Protein AF-A0A2R6JCX9-F1 (afdb_monomer_lite)

pLDDT: mean 93.44, std 6.75, range [65.69, 98.81]

Sequence (196 aa):
MTLRGPDGDPAAFGVEDRAAIEAWLTDFFGRPVELRRDETGGFPDDTLASGPTVIAAATLEAVADWFDGIDAAGMERRLRPNLVVSGVEPFWEDRLYADRETAVAFRVGDCEFLGSNPCRRCAVPTRNPETGEATPGFRERFVERRRETLPEWASEAWFDHHFRLMVNTFVPEETVGRQLRVGDDVAILGERPYPG

Structure (mmCIF, N/CA/C/O backbone):
data_AF-A0A2R6JCX9-F1
#
_entry.id   AF-A0A2R6JCX9-F1
#
loop_
_atom_site.group_PDB
_atom_site.id
_atom_site.type_symbol
_atom_site.label_atom_id
_atom_site.label_alt_id
_atom_site.label_comp_id
_atom_site.label_asym_id
_atom_site.label_entity_id
_atom_site.label_seq_id
_atom_site.pdbx_PDB_ins_code
_atom_site.Cartn_x
_atom_site.Cartn_y
_atom_site.Cartn_z
_atom_site.occupancy
_atom_site.B_iso_or_equiv
_atom_site.auth_seq_id
_atom_site.auth_comp_id
_atom_site.auth_asym_id
_atom_site.auth_atom_id
_atom_site.pdbx_PDB_model_num
ATOM 1 N N . MET A 1 1 ? -22.932 0.452 3.494 1.00 85.38 1 MET A N 1
ATOM 2 C CA . MET A 1 1 ? -21.778 0.442 4.418 1.00 85.38 1 MET A CA 1
ATOM 3 C C . MET A 1 1 ? -22.212 -0.166 5.739 1.00 85.38 1 MET A C 1
ATOM 5 O O . MET A 1 1 ? -23.326 0.106 6.163 1.00 85.38 1 MET A O 1
ATOM 9 N N . THR A 1 2 ? -21.357 -0.957 6.383 1.00 91.00 2 THR A N 1
ATOM 10 C CA . THR A 1 2 ? -21.649 -1.545 7.698 1.00 91.00 2 THR A CA 1
ATOM 11 C C . THR A 1 2 ? -20.635 -1.033 8.708 1.00 91.00 2 THR A C 1
ATOM 13 O O . THR A 1 2 ? -19.435 -1.102 8.448 1.00 91.00 2 THR A O 1
ATOM 16 N N . LEU A 1 3 ? -21.113 -0.516 9.837 1.00 91.06 3 LEU A N 1
ATOM 17 C CA . LEU A 1 3 ? -20.292 -0.047 10.951 1.00 91.06 3 LEU A CA 1
ATOM 18 C C . LEU A 1 3 ? -20.512 -0.955 12.157 1.00 91.06 3 LEU A C 1
ATOM 20 O O . LEU A 1 3 ? -21.628 -1.411 12.403 1.00 91.06 3 LEU A O 1
ATOM 24 N N . ARG A 1 4 ? -19.444 -1.234 12.901 1.00 88.25 4 ARG A N 1
ATOM 25 C CA . ARG A 1 4 ? -19.488 -2.083 14.090 1.00 88.25 4 ARG A CA 1
ATOM 26 C C . ARG A 1 4 ? -18.487 -1.568 15.118 1.00 88.25 4 ARG A C 1
ATOM 28 O O . ARG A 1 4 ? -17.316 -1.393 14.793 1.00 88.25 4 ARG A O 1
ATOM 35 N N . GLY A 1 5 ? -18.958 -1.319 16.337 1.00 84.50 5 GLY A N 1
ATOM 36 C CA . GLY A 1 5 ? -18.092 -1.048 17.486 1.00 84.50 5 GLY A CA 1
ATOM 37 C C . GLY A 1 5 ? -17.570 -2.348 18.120 1.00 84.50 5 GLY A C 1
ATOM 38 O O . GLY A 1 5 ? -18.124 -3.408 17.831 1.00 84.50 5 GLY A O 1
ATOM 39 N N . PRO A 1 6 ? -16.558 -2.291 19.006 1.00 79.69 6 PRO A N 1
ATOM 40 C CA . PRO A 1 6 ? -15.941 -3.473 19.622 1.00 79.69 6 PRO A CA 1
ATOM 41 C C . PRO A 1 6 ? -16.942 -4.461 20.243 1.00 79.69 6 PRO A C 1
ATOM 43 O O . PRO A 1 6 ? -16.837 -5.662 20.010 1.00 79.69 6 PRO A O 1
ATOM 46 N N . ASP A 1 7 ? -17.962 -3.940 20.932 1.00 79.38 7 ASP A N 1
ATOM 47 C CA . ASP A 1 7 ? -18.981 -4.729 21.642 1.00 79.38 7 ASP A CA 1
ATOM 48 C C . ASP A 1 7 ? -20.401 -4.536 21.073 1.00 79.38 7 ASP A C 1
ATOM 50 O O . ASP A 1 7 ? -21.391 -4.910 21.699 1.00 79.38 7 ASP A O 1
ATOM 54 N N . GLY A 1 8 ? -20.518 -3.906 19.899 1.00 78.81 8 GLY A N 1
ATOM 55 C CA . GLY A 1 8 ? -21.800 -3.527 19.304 1.00 78.81 8 GLY A CA 1
ATOM 56 C C . GLY A 1 8 ? -22.292 -4.492 18.228 1.00 78.81 8 GLY A C 1
ATOM 57 O O . GLY A 1 8 ? -21.500 -5.123 17.513 1.00 78.81 8 GLY A O 1
ATOM 58 N N . ASP A 1 9 ? -23.613 -4.537 18.062 1.00 86.94 9 ASP A N 1
ATOM 59 C CA . ASP A 1 9 ? -24.231 -5.125 16.878 1.00 86.94 9 ASP A CA 1
ATOM 60 C C . ASP A 1 9 ? -23.877 -4.301 15.627 1.00 86.94 9 ASP A C 1
ATOM 62 O O . ASP A 1 9 ? -23.760 -3.071 15.693 1.00 86.94 9 ASP A O 1
ATOM 66 N N . PRO A 1 10 ? -23.683 -4.954 14.468 1.00 90.88 10 PRO A N 1
ATOM 67 C CA . PRO A 1 10 ? -23.415 -4.252 13.224 1.00 90.88 10 PRO A CA 1
ATOM 68 C C . PRO A 1 10 ? -24.623 -3.403 12.805 1.00 90.88 10 PRO A C 1
ATOM 70 O O . PRO A 1 10 ? -25.745 -3.898 12.705 1.00 90.88 10 PRO A O 1
ATOM 73 N N . ALA A 1 11 ? -24.372 -2.137 12.483 1.00 92.62 11 ALA A N 1
ATOM 74 C CA . ALA A 1 11 ? -25.349 -1.221 11.913 1.00 92.62 11 ALA A CA 1
ATOM 75 C C . ALA A 1 11 ? -25.086 -1.050 10.410 1.00 92.62 11 ALA A C 1
ATOM 77 O O . ALA A 1 11 ? -23.966 -0.741 9.991 1.00 92.62 11 ALA A O 1
ATOM 78 N N . ALA A 1 12 ? -26.112 -1.274 9.589 1.00 95.25 12 ALA A N 1
ATOM 79 C CA . ALA A 1 12 ? -26.034 -1.147 8.138 1.00 95.25 12 ALA A CA 1
ATOM 80 C C . ALA A 1 12 ? -26.682 0.160 7.672 1.00 95.25 12 ALA A C 1
ATOM 82 O O . ALA A 1 12 ? -27.804 0.479 8.058 1.00 95.25 12 ALA A O 1
ATOM 83 N N . PHE A 1 13 ? -25.982 0.878 6.800 1.00 93.94 13 PHE A N 1
ATOM 84 C CA . PHE A 1 13 ? -26.395 2.166 6.249 1.00 93.94 13 PHE A CA 1
ATOM 85 C C . PHE A 1 13 ? -26.274 2.159 4.723 1.00 93.94 13 PHE A C 1
ATOM 87 O O . PHE A 1 13 ? -25.335 1.567 4.170 1.00 93.94 13 PHE A O 1
ATOM 94 N N . GLY A 1 14 ? -27.169 2.872 4.040 1.00 92.69 14 GLY A N 1
ATOM 95 C CA . GLY A 1 14 ? -26.886 3.370 2.693 1.00 92.69 14 GLY A CA 1
ATOM 96 C C . GLY A 1 14 ? -25.708 4.345 2.754 1.00 92.69 14 GLY A C 1
ATOM 97 O O . GLY A 1 14 ? -25.592 5.101 3.714 1.00 92.69 14 GLY A O 1
ATOM 98 N N . VAL A 1 15 ? -24.792 4.317 1.783 1.00 86.19 15 VAL A N 1
ATOM 99 C CA . VAL A 1 15 ? -23.621 5.231 1.787 1.00 86.19 15 VAL A CA 1
ATOM 100 C C . VAL A 1 15 ? -24.066 6.689 1.605 1.00 86.19 15 VAL A C 1
ATOM 102 O O . VAL A 1 15 ? -23.401 7.619 2.050 1.00 86.19 15 VAL A O 1
ATOM 105 N N . GLU A 1 16 ? -25.219 6.870 0.976 1.00 90.06 16 GLU A N 1
ATOM 106 C CA . GLU A 1 16 ? -25.944 8.116 0.800 1.00 90.06 16 GLU A CA 1
ATOM 107 C C . GLU A 1 16 ? -26.578 8.657 2.093 1.00 90.06 16 GLU A C 1
ATOM 109 O O . GLU A 1 16 ? -26.825 9.860 2.177 1.00 90.06 16 GLU A O 1
ATOM 114 N N . ASP A 1 17 ? -26.796 7.819 3.118 1.00 94.06 17 ASP A N 1
ATOM 115 C CA . ASP A 1 17 ? -27.385 8.230 4.401 1.00 94.06 17 ASP A CA 1
ATOM 116 C C . ASP A 1 17 ? -26.329 8.819 5.344 1.00 94.06 17 ASP A C 1
ATOM 118 O O . ASP A 1 17 ? -26.012 8.321 6.429 1.00 94.06 17 ASP A O 1
ATOM 122 N N . ARG A 1 18 ? -25.732 9.912 4.872 1.00 93.31 18 ARG A N 1
ATOM 123 C CA . ARG A 1 18 ? -24.623 10.592 5.531 1.00 93.31 18 ARG A CA 1
ATOM 124 C C . ARG A 1 18 ? -24.975 11.029 6.954 1.00 93.31 18 ARG A C 1
ATOM 126 O O . ARG A 1 18 ? -24.145 10.881 7.842 1.00 93.31 18 ARG A O 1
ATOM 133 N N . ALA A 1 19 ? -26.191 11.526 7.180 1.00 95.12 19 ALA A N 1
ATOM 134 C CA . ALA A 1 19 ? -26.613 12.013 8.491 1.00 95.12 19 ALA A CA 1
ATOM 135 C C . ALA A 1 19 ? -26.680 10.881 9.530 1.00 95.12 19 ALA A C 1
ATOM 137 O O . ALA A 1 19 ? -26.199 11.054 10.650 1.00 95.12 19 ALA A O 1
ATOM 138 N N . ALA A 1 20 ? -27.222 9.712 9.166 1.00 95.06 20 ALA A N 1
ATOM 139 C CA . ALA A 1 20 ? -27.257 8.564 10.069 1.00 95.06 20 ALA A CA 1
ATOM 140 C C . ALA A 1 20 ? -25.848 8.029 10.368 1.00 95.06 20 ALA A C 1
ATOM 142 O O . ALA A 1 20 ? -25.537 7.699 11.514 1.00 95.06 20 ALA A O 1
ATOM 143 N N . ILE A 1 21 ? -24.977 8.004 9.356 1.00 95.69 21 ILE A N 1
ATOM 144 C CA . ILE A 1 21 ? -23.573 7.613 9.510 1.00 95.69 21 ILE A CA 1
ATOM 145 C C . ILE A 1 21 ? -22.832 8.573 10.451 1.00 95.69 21 ILE A C 1
ATOM 147 O O . ILE A 1 21 ? -22.154 8.131 11.376 1.00 95.69 21 ILE A O 1
ATOM 151 N N . GLU A 1 22 ? -22.951 9.882 10.228 1.00 96.62 22 GLU A N 1
ATOM 152 C CA . GLU A 1 22 ? -22.315 10.915 11.053 1.00 96.62 22 GLU A CA 1
ATOM 153 C C . GLU A 1 22 ? -22.802 10.865 12.499 1.00 96.62 22 GLU A C 1
ATOM 155 O O . GLU A 1 22 ? -21.987 10.976 13.415 1.00 96.62 22 GLU A O 1
ATOM 160 N N . ALA A 1 23 ? -24.104 10.650 12.714 1.00 96.00 23 ALA A N 1
ATOM 161 C CA . ALA A 1 23 ? -24.674 10.487 14.045 1.00 96.00 23 ALA A CA 1
ATOM 162 C C . ALA A 1 23 ? -24.098 9.253 14.752 1.00 96.00 23 ALA A C 1
ATOM 164 O O . ALA A 1 23 ? -23.643 9.362 15.890 1.00 96.00 23 ALA A O 1
ATOM 165 N N . TRP A 1 24 ? -24.043 8.108 14.062 1.00 95.88 24 TRP A N 1
ATOM 166 C CA . TRP A 1 24 ? -23.462 6.881 14.609 1.00 95.88 24 TRP A CA 1
ATOM 167 C C . TRP A 1 24 ? -21.980 7.058 14.956 1.00 95.88 24 TRP A C 1
ATOM 169 O O . TRP A 1 24 ? -21.549 6.697 16.047 1.00 95.88 24 TRP A O 1
ATOM 179 N N . LEU A 1 25 ? -21.189 7.653 14.056 1.00 95.56 25 LEU A N 1
ATOM 180 C CA . LEU A 1 25 ? -19.762 7.893 14.293 1.00 95.56 25 LEU A CA 1
ATOM 181 C C . LEU A 1 25 ? -19.541 8.919 15.410 1.00 95.56 25 LEU A C 1
ATOM 183 O O . LEU A 1 25 ? -18.608 8.771 16.196 1.00 95.56 25 LEU A O 1
ATOM 187 N N . THR A 1 26 ? -20.389 9.944 15.496 1.00 96.19 26 THR A N 1
ATOM 188 C CA . THR A 1 26 ? -20.329 10.954 16.559 1.00 96.19 26 THR A CA 1
ATOM 189 C C . THR A 1 26 ? -20.567 10.330 17.929 1.00 96.19 26 THR A C 1
ATOM 191 O O . THR A 1 26 ? -19.817 10.618 18.862 1.00 96.19 26 THR A O 1
ATOM 194 N N . ASP A 1 27 ? -21.572 9.456 18.034 1.00 94.38 27 ASP A N 1
ATOM 195 C CA . ASP A 1 27 ? -21.856 8.689 19.248 1.00 94.38 27 ASP A CA 1
ATOM 196 C C . ASP A 1 27 ? -20.685 7.759 19.594 1.00 94.38 27 ASP A C 1
ATOM 198 O O . ASP A 1 27 ? -20.126 7.837 20.687 1.00 94.38 27 ASP A O 1
ATOM 202 N N . PHE A 1 28 ? -20.216 6.976 18.617 1.00 93.00 28 PHE A N 1
ATOM 203 C CA . PHE A 1 28 ? -19.118 6.028 18.798 1.00 93.00 28 PHE A CA 1
ATOM 204 C C . PHE A 1 28 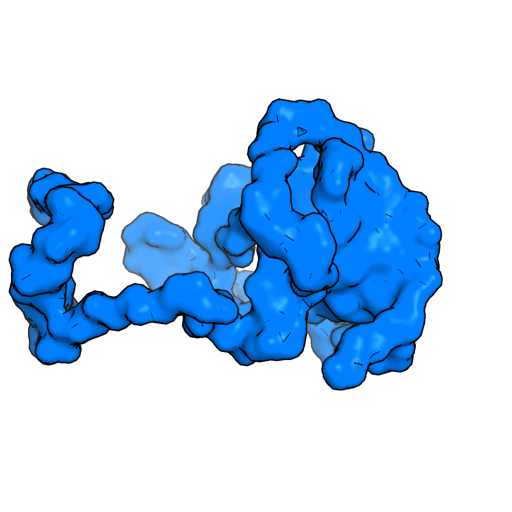? -17.809 6.688 19.262 1.00 93.00 28 PHE A C 1
ATOM 206 O O . PHE A 1 28 ? -17.155 6.206 20.186 1.00 93.00 28 PHE A O 1
ATOM 213 N N . PHE A 1 29 ? -17.402 7.789 18.625 1.00 93.31 29 PHE A N 1
ATOM 214 C CA . PHE A 1 29 ? -16.153 8.479 18.957 1.00 93.31 29 PHE A CA 1
ATOM 215 C C . PHE A 1 29 ? -16.296 9.487 20.107 1.00 93.31 29 PHE A C 1
ATOM 217 O O . PHE A 1 29 ? -15.286 10.050 20.539 1.00 93.31 29 PHE A O 1
ATOM 224 N N . GLY A 1 30 ? -17.517 9.758 20.581 1.00 95.44 30 GLY A N 1
ATOM 225 C CA . GLY A 1 30 ? -17.791 10.740 21.634 1.00 95.44 30 GLY A CA 1
ATOM 226 C C . GLY A 1 30 ? -17.416 12.180 21.258 1.00 95.44 30 GLY A C 1
ATOM 227 O O . GLY A 1 30 ? -17.111 12.997 22.129 1.00 95.44 30 GLY A O 1
ATOM 228 N N . ARG A 1 31 ? -17.377 12.500 19.961 1.00 97.38 31 ARG A N 1
ATOM 229 C CA . ARG A 1 31 ? -17.004 13.820 19.420 1.00 97.38 31 ARG A CA 1
ATOM 230 C C . ARG A 1 31 ? -17.732 14.071 18.104 1.00 97.38 31 ARG A C 1
ATOM 232 O O . ARG A 1 31 ? -17.977 13.103 17.396 1.00 97.38 31 ARG A O 1
ATOM 239 N N . PRO A 1 32 ? -18.012 15.330 17.722 1.00 97.06 32 PRO A N 1
ATOM 240 C CA . PRO A 1 32 ? -18.622 15.621 16.427 1.00 97.06 32 PRO A CA 1
ATOM 241 C C . PRO A 1 32 ? -17.802 15.033 15.270 1.00 97.06 32 PRO A C 1
ATOM 243 O O . PRO A 1 32 ? -16.592 15.276 15.177 1.00 97.06 32 PRO A O 1
ATOM 246 N N . VAL A 1 33 ? -18.462 14.265 14.401 1.00 96.81 33 VAL A N 1
ATOM 247 C CA . VAL A 1 33 ? -17.883 13.667 13.192 1.00 96.81 33 VAL A CA 1
ATOM 248 C C . VAL A 1 33 ? -18.679 14.093 11.967 1.00 96.81 33 VAL A C 1
ATOM 250 O O . VAL A 1 33 ? -19.905 14.084 11.975 1.00 96.81 33 VAL A O 1
ATOM 253 N N . GLU A 1 34 ? -17.954 14.429 10.903 1.00 94.69 34 GLU A N 1
ATOM 254 C CA . GLU A 1 34 ? -18.504 14.756 9.593 1.00 94.69 34 GLU A CA 1
ATOM 255 C C . GLU A 1 34 ? -17.927 13.794 8.540 1.00 94.69 34 GLU A C 1
ATOM 257 O O . GLU A 1 34 ? -16.714 13.579 8.493 1.00 94.69 34 GLU A O 1
ATOM 262 N N . LEU A 1 35 ? -18.777 13.235 7.677 1.00 91.38 35 LEU A N 1
ATOM 263 C CA . LEU A 1 35 ? -18.384 12.382 6.560 1.00 91.38 35 LEU A CA 1
ATOM 264 C C . LEU A 1 35 ? -18.360 13.203 5.269 1.00 91.38 35 LEU A C 1
ATOM 266 O O . LEU A 1 35 ? -19.398 13.526 4.701 1.00 91.38 35 LEU A O 1
ATOM 270 N N . ARG A 1 36 ? -17.171 13.503 4.752 1.00 89.38 36 ARG A N 1
ATOM 271 C CA . ARG A 1 36 ? -17.011 14.233 3.486 1.00 89.38 36 ARG A CA 1
ATOM 272 C C . ARG A 1 36 ? -16.635 13.295 2.348 1.00 89.38 36 ARG A C 1
ATOM 274 O O . ARG A 1 36 ? -15.851 12.369 2.535 1.00 89.38 36 ARG A O 1
ATOM 281 N N . ARG A 1 37 ? -17.170 13.573 1.159 1.00 85.62 37 ARG A N 1
ATOM 282 C CA . ARG A 1 37 ? -16.824 12.890 -0.089 1.00 85.62 37 ARG A CA 1
ATOM 283 C C . ARG A 1 37 ? -16.175 13.890 -1.033 1.00 85.62 37 ARG A C 1
ATOM 285 O O . ARG A 1 37 ? -16.712 14.976 -1.224 1.00 85.62 37 ARG A O 1
ATOM 292 N N . ASP A 1 38 ? -15.062 13.482 -1.624 1.00 83.06 38 ASP A N 1
ATOM 293 C CA . ASP A 1 38 ? -14.423 14.176 -2.733 1.00 83.06 38 ASP A CA 1
ATOM 294 C C . ASP A 1 38 ? -14.405 13.233 -3.940 1.00 83.06 38 ASP A C 1
ATOM 296 O O . ASP A 1 38 ? -13.904 12.112 -3.858 1.00 83.06 38 ASP A O 1
ATOM 300 N N . GLU A 1 39 ? -15.019 13.667 -5.035 1.00 77.88 39 GLU A N 1
ATOM 301 C CA . GLU A 1 39 ? -15.121 12.902 -6.281 1.00 77.88 39 GLU A CA 1
ATOM 302 C C . GLU A 1 39 ? -13.960 13.186 -7.243 1.00 77.88 39 GLU A C 1
ATOM 304 O O . GLU A 1 39 ? -13.863 12.541 -8.283 1.00 77.88 39 GLU A O 1
ATOM 309 N N . THR A 1 40 ? -13.072 14.125 -6.901 1.00 72.56 40 THR A N 1
ATOM 310 C CA . THR A 1 40 ? -11.999 14.618 -7.778 1.00 72.56 40 THR A CA 1
ATOM 311 C C . THR A 1 40 ? -10.636 13.971 -7.536 1.00 72.56 40 THR A C 1
ATOM 313 O O . THR A 1 40 ? -9.701 14.231 -8.284 1.00 72.56 40 THR A O 1
ATOM 316 N N . GLY A 1 41 ? -10.507 13.110 -6.525 1.00 66.50 41 GLY A N 1
ATOM 317 C CA . GLY A 1 41 ? -9.212 12.510 -6.174 1.00 66.50 41 GLY A CA 1
ATOM 318 C C . GLY A 1 41 ? -9.093 12.020 -4.733 1.00 66.50 41 GLY A C 1
ATOM 319 O O . GLY A 1 41 ? -8.109 11.374 -4.381 1.00 66.50 41 GLY A O 1
ATOM 320 N N . GLY A 1 42 ? -10.108 12.269 -3.901 1.00 73.12 42 GLY A N 1
ATOM 321 C CA . GLY A 1 42 ? -10.142 11.805 -2.518 1.00 73.12 42 GLY A CA 1
ATOM 322 C C . GLY A 1 42 ? -9.185 12.575 -1.604 1.00 73.12 42 GLY A C 1
ATOM 323 O O . GLY A 1 42 ? -8.800 13.704 -1.881 1.00 73.12 42 GLY A O 1
ATOM 324 N N . PHE A 1 43 ? -8.805 1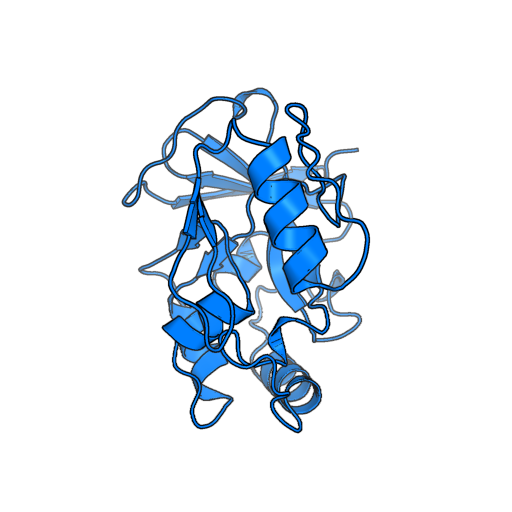1.953 -0.487 1.00 75.06 43 PHE A N 1
ATOM 325 C CA . PHE A 1 43 ? -7.932 12.556 0.528 1.00 75.06 43 PHE A CA 1
ATOM 326 C C . PHE A 1 43 ? -6.641 11.735 0.715 1.00 75.06 43 PHE A C 1
ATOM 328 O O . PHE A 1 43 ? -6.468 11.130 1.777 1.00 75.06 43 PHE A O 1
ATOM 335 N N . PRO A 1 44 ? -5.765 11.622 -0.304 1.00 75.19 44 PRO A N 1
ATOM 336 C CA . PRO A 1 44 ? -4.506 10.898 -0.166 1.00 75.19 44 PRO A CA 1
ATOM 337 C C . PRO A 1 44 ? -3.502 11.692 0.682 1.00 75.19 44 PRO A C 1
ATOM 339 O O . PRO A 1 44 ? -3.466 12.921 0.637 1.00 75.19 44 PRO A O 1
ATOM 342 N N . ASP A 1 45 ? -2.643 10.981 1.416 1.00 70.81 45 ASP A N 1
ATOM 343 C CA . ASP A 1 45 ? -1.520 11.603 2.138 1.00 70.81 45 ASP A CA 1
ATOM 344 C C . ASP A 1 45 ? -0.481 12.201 1.165 1.00 70.81 45 ASP A C 1
ATOM 346 O O . ASP A 1 45 ? 0.208 13.164 1.501 1.00 70.81 45 ASP A O 1
ATOM 350 N N . ASP A 1 46 ? -0.377 11.632 -0.042 1.00 74.00 46 ASP A N 1
ATOM 351 C CA . ASP A 1 46 ? 0.455 12.107 -1.149 1.00 74.00 46 ASP A CA 1
ATOM 352 C C . ASP A 1 46 ? -0.453 12.542 -2.305 1.00 74.00 46 ASP A C 1
ATOM 354 O O . ASP A 1 46 ? -1.027 11.719 -3.019 1.00 74.00 46 ASP A O 1
ATOM 358 N N . THR A 1 47 ? -0.630 13.853 -2.464 1.00 70.06 47 THR A N 1
ATOM 359 C CA . THR A 1 47 ? -1.508 14.413 -3.499 1.00 70.06 47 THR A CA 1
ATOM 360 C C . THR A 1 47 ? -0.913 14.318 -4.899 1.00 70.06 47 THR A C 1
ATOM 362 O O . THR A 1 47 ? -1.645 14.502 -5.867 1.00 70.06 47 THR A O 1
ATOM 365 N N . LEU A 1 48 ? 0.396 14.068 -5.013 1.00 70.94 48 LEU A N 1
ATOM 366 C CA . LEU A 1 48 ? 1.063 13.887 -6.298 1.00 70.94 48 LEU A CA 1
ATOM 367 C C . LEU A 1 48 ? 0.920 12.425 -6.730 1.00 70.94 48 LEU A C 1
ATOM 369 O O . LEU A 1 48 ? 0.348 12.154 -7.781 1.00 70.94 48 LEU A O 1
ATOM 373 N N . ALA A 1 49 ? 1.344 11.477 -5.892 1.00 75.75 49 ALA A N 1
ATOM 374 C CA . ALA A 1 49 ? 1.221 10.044 -6.161 1.00 75.75 49 ALA A CA 1
ATOM 375 C C . ALA A 1 49 ? -0.077 9.460 -5.566 1.00 75.75 49 ALA A C 1
ATOM 377 O O . ALA A 1 49 ? -0.054 8.588 -4.694 1.00 75.75 49 ALA A O 1
ATOM 378 N N . SER A 1 50 ? -1.216 9.970 -6.039 1.00 82.19 50 SER A N 1
ATOM 379 C CA . SER A 1 50 ? -2.566 9.670 -5.530 1.00 82.19 50 SER A CA 1
ATOM 380 C C . SER A 1 50 ? -3.174 8.354 -6.038 1.00 82.19 50 SER A C 1
ATOM 382 O O . SER A 1 50 ? -4.317 8.023 -5.713 1.00 82.19 50 SER A O 1
ATOM 384 N N . GLY A 1 51 ? -2.434 7.600 -6.850 1.00 89.81 51 GLY A N 1
ATOM 385 C CA . GLY A 1 51 ? -2.874 6.336 -7.423 1.00 89.81 51 GLY A CA 1
ATOM 386 C C . GLY A 1 51 ? -2.884 5.162 -6.442 1.00 89.81 51 GLY A C 1
ATOM 387 O O . GLY A 1 51 ? -2.489 5.285 -5.279 1.00 89.81 51 GLY A O 1
ATOM 388 N N . PRO A 1 52 ? -3.340 3.982 -6.901 1.00 93.00 52 PRO A N 1
ATOM 389 C CA . PRO A 1 52 ? -3.367 2.787 -6.073 1.00 93.00 52 PRO A CA 1
ATOM 390 C C . PRO A 1 52 ? -1.956 2.376 -5.641 1.00 93.00 52 PRO A C 1
ATOM 392 O O . PRO A 1 52 ? -1.016 2.368 -6.436 1.00 93.00 52 PRO A O 1
ATOM 395 N N . THR A 1 53 ? -1.818 1.956 -4.388 1.00 95.81 53 THR A N 1
ATOM 396 C CA . THR A 1 53 ? -0.584 1.322 -3.920 1.00 95.81 53 THR A CA 1
ATOM 397 C C . THR A 1 53 ? -0.466 -0.113 -4.431 1.00 95.81 53 THR A C 1
ATOM 399 O O . THR A 1 53 ? -1.461 -0.843 -4.474 1.00 95.81 53 THR A O 1
ATOM 402 N N . VAL A 1 54 ? 0.755 -0.518 -4.790 1.00 98.31 54 VAL A N 1
ATOM 403 C CA . VAL A 1 54 ? 1.060 -1.849 -5.348 1.00 98.31 54 VAL A CA 1
ATOM 404 C C . VAL A 1 54 ? 2.023 -2.610 -4.442 1.00 98.31 54 VAL A C 1
ATOM 406 O O . VAL A 1 54 ? 3.024 -2.048 -3.991 1.00 98.31 54 VAL A O 1
ATOM 409 N N . ILE A 1 55 ? 1.739 -3.889 -4.196 1.00 98.69 55 ILE A N 1
ATOM 410 C CA . ILE A 1 55 ? 2.603 -4.824 -3.460 1.00 98.69 55 ILE A CA 1
ATOM 411 C C . ILE A 1 55 ? 2.514 -6.225 -4.076 1.00 98.69 55 ILE A C 1
ATOM 413 O O . ILE A 1 55 ? 1.460 -6.608 -4.584 1.00 98.69 55 ILE A O 1
ATOM 417 N N . ALA A 1 56 ? 3.581 -7.021 -4.017 1.00 98.75 56 ALA A N 1
ATOM 418 C CA . ALA A 1 56 ? 3.482 -8.440 -4.338 1.00 98.75 56 ALA A CA 1
ATOM 419 C C . ALA A 1 56 ? 2.882 -9.260 -3.180 1.00 98.75 56 ALA A C 1
ATOM 421 O O . ALA A 1 56 ? 3.189 -9.034 -2.009 1.00 98.75 56 ALA A O 1
ATOM 422 N N . ALA A 1 57 ? 2.089 -10.284 -3.502 1.00 98.69 57 ALA A N 1
ATOM 423 C CA . ALA A 1 57 ? 1.586 -11.248 -2.520 1.00 98.69 57 ALA A CA 1
ATOM 424 C C . ALA A 1 57 ? 2.739 -11.933 -1.761 1.00 98.69 57 ALA A C 1
ATOM 426 O O . ALA A 1 57 ? 2.713 -12.027 -0.538 1.00 98.69 57 ALA A O 1
ATOM 427 N N . ALA A 1 58 ? 3.808 -12.299 -2.476 1.00 98.69 58 ALA A N 1
ATOM 428 C CA . ALA A 1 58 ? 5.008 -12.881 -1.880 1.00 98.69 58 ALA A CA 1
ATOM 429 C C . ALA A 1 58 ? 5.731 -11.911 -0.923 1.00 98.69 58 ALA A C 1
ATOM 431 O O . ALA A 1 58 ? 6.384 -12.345 0.024 1.00 98.69 58 ALA A O 1
ATOM 432 N N . THR A 1 59 ? 5.592 -10.592 -1.117 1.00 98.81 59 THR A N 1
ATOM 433 C CA . THR A 1 59 ? 6.096 -9.597 -0.159 1.00 98.81 59 THR A CA 1
ATOM 434 C C . THR A 1 59 ? 5.269 -9.581 1.122 1.00 98.81 59 THR A C 1
ATOM 436 O O . THR A 1 59 ? 5.835 -9.467 2.206 1.00 98.81 59 THR A O 1
ATOM 439 N N . LEU A 1 60 ? 3.941 -9.711 1.026 1.00 98.75 60 LEU A N 1
ATOM 440 C CA . LEU A 1 60 ? 3.072 -9.799 2.205 1.00 98.75 60 LEU A CA 1
ATOM 441 C C . LEU A 1 60 ? 3.433 -11.007 3.071 1.00 98.75 60 LEU A C 1
ATOM 443 O O . LEU A 1 60 ? 3.541 -10.860 4.286 1.00 98.75 60 LEU A O 1
ATOM 447 N N . GLU A 1 61 ? 3.671 -12.160 2.447 1.00 98.62 61 GLU A N 1
ATOM 448 C CA . GLU A 1 61 ? 4.139 -13.379 3.117 1.00 98.62 61 GLU A CA 1
ATOM 449 C C . GLU A 1 61 ? 5.510 -13.163 3.773 1.00 98.62 61 GLU A C 1
ATOM 451 O O . GLU A 1 61 ? 5.644 -13.307 4.987 1.00 98.62 61 GLU A O 1
ATOM 456 N N . ALA A 1 62 ? 6.505 -12.704 3.006 1.00 98.69 62 ALA A N 1
ATOM 457 C CA . ALA A 1 62 ? 7.861 -12.505 3.515 1.00 98.69 62 ALA A CA 1
ATOM 458 C C . ALA A 1 62 ? 7.928 -11.507 4.683 1.00 98.69 62 ALA A C 1
ATOM 460 O O . ALA A 1 62 ? 8.709 -11.692 5.613 1.00 98.69 62 ALA A O 1
ATOM 461 N N . VAL A 1 63 ? 7.124 -10.440 4.641 1.00 98.56 63 VAL A N 1
ATOM 462 C CA . VAL A 1 63 ? 7.075 -9.419 5.696 1.00 98.56 63 VAL A CA 1
ATOM 463 C C . VAL A 1 63 ? 6.277 -9.907 6.906 1.00 98.56 63 VAL A C 1
ATOM 465 O O . VAL A 1 63 ? 6.615 -9.546 8.033 1.00 98.56 63 VAL A O 1
ATOM 468 N N . ALA A 1 64 ? 5.237 -10.723 6.707 1.00 98.44 64 ALA A N 1
ATOM 469 C CA . ALA A 1 64 ? 4.505 -11.365 7.796 1.00 98.44 64 ALA A CA 1
ATOM 470 C C . ALA A 1 64 ? 5.421 -12.288 8.616 1.00 98.44 64 ALA A C 1
ATOM 472 O O . ALA A 1 64 ? 5.457 -12.165 9.839 1.00 98.44 64 ALA A O 1
ATOM 473 N N . ASP A 1 65 ? 6.267 -13.078 7.948 1.00 98.25 65 ASP A N 1
ATOM 474 C CA . ASP A 1 65 ? 7.234 -14.000 8.571 1.00 98.25 65 ASP A CA 1
ATOM 475 C C . ASP A 1 65 ? 8.271 -13.313 9.484 1.00 98.25 65 ASP A C 1
ATOM 477 O O . ASP A 1 65 ? 9.017 -13.966 10.219 1.00 98.25 65 ASP A O 1
ATOM 481 N N . TRP A 1 66 ? 8.350 -11.980 9.476 1.00 98.31 66 TRP A N 1
ATOM 482 C CA . TRP A 1 66 ? 9.195 -11.232 10.408 1.00 98.31 66 TRP A CA 1
ATOM 483 C C . TRP A 1 66 ? 8.611 -11.131 11.819 1.00 98.31 66 TRP A C 1
ATOM 485 O O . TRP A 1 66 ? 9.346 -10.747 12.742 1.00 98.31 66 TRP A O 1
ATOM 495 N N . PHE A 1 67 ? 7.322 -11.438 11.983 1.00 97.81 67 PHE A N 1
ATOM 496 C CA . PHE A 1 67 ? 6.554 -11.198 13.197 1.00 97.81 67 PHE A CA 1
ATOM 497 C C . PHE A 1 67 ? 5.757 -12.432 13.619 1.00 97.81 67 PHE A C 1
ATOM 499 O O . PHE A 1 67 ? 4.912 -12.938 12.885 1.00 97.81 67 PHE A O 1
ATOM 506 N N . ASP A 1 68 ? 5.946 -12.857 14.866 1.00 94.62 68 ASP A N 1
ATOM 507 C CA . ASP A 1 68 ? 5.142 -13.931 15.440 1.00 94.62 68 ASP A CA 1
ATOM 508 C C . ASP A 1 68 ? 3.664 -13.514 15.534 1.00 94.62 68 ASP A C 1
ATOM 510 O O . ASP A 1 68 ? 3.327 -12.442 16.043 1.00 94.62 68 ASP A O 1
ATOM 514 N N . GLY A 1 69 ? 2.767 -14.385 15.066 1.00 93.56 69 GLY A N 1
ATOM 515 C CA . GLY A 1 69 ? 1.319 -14.175 15.161 1.00 93.56 69 GLY A CA 1
ATOM 516 C C . GLY A 1 69 ? 0.732 -13.189 14.145 1.00 93.56 69 GLY A C 1
ATOM 517 O O . GLY A 1 69 ? -0.426 -12.795 14.295 1.00 93.56 69 GLY A O 1
ATOM 518 N N . ILE A 1 70 ? 1.491 -12.793 13.118 1.00 97.50 70 ILE A N 1
ATOM 519 C CA . ILE A 1 70 ? 0.967 -12.053 11.967 1.00 97.50 70 ILE A CA 1
ATOM 520 C C . ILE A 1 70 ? 1.150 -12.920 10.723 1.00 97.50 70 ILE A C 1
ATOM 522 O O . ILE A 1 70 ? 2.270 -13.232 10.350 1.00 97.50 70 ILE A O 1
ATOM 526 N N . ASP A 1 71 ? 0.048 -13.306 10.085 1.00 97.62 71 ASP A N 1
ATOM 527 C CA . ASP A 1 71 ? 0.054 -13.989 8.791 1.00 97.62 71 ASP A CA 1
ATOM 528 C C . ASP A 1 71 ? -0.035 -12.984 7.628 1.00 97.62 71 ASP A C 1
ATOM 530 O O . ASP A 1 71 ? -0.199 -11.775 7.830 1.00 97.62 71 ASP A O 1
ATOM 534 N N . ALA A 1 72 ? 0.063 -13.474 6.389 1.00 98.00 72 ALA A N 1
ATOM 535 C CA . ALA A 1 72 ? -0.002 -12.636 5.191 1.00 98.00 72 ALA A CA 1
ATOM 536 C C . ALA A 1 72 ? -1.292 -11.797 5.128 1.00 98.00 72 ALA A C 1
ATOM 538 O O . ALA A 1 72 ? -1.230 -10.598 4.862 1.00 98.00 72 ALA A O 1
ATOM 539 N N . ALA A 1 73 ? -2.447 -12.386 5.457 1.00 97.69 73 ALA A N 1
ATOM 540 C CA . ALA A 1 73 ? -3.725 -11.672 5.493 1.00 97.69 73 ALA A CA 1
ATOM 541 C C . ALA A 1 73 ? -3.743 -10.582 6.583 1.00 97.69 73 ALA A C 1
ATOM 543 O O . ALA A 1 73 ? -4.216 -9.463 6.371 1.00 97.69 73 ALA A O 1
ATOM 544 N N . GLY A 1 74 ? -3.190 -10.867 7.762 1.00 97.25 74 GLY A N 1
ATOM 545 C CA . GLY A 1 74 ? -3.025 -9.904 8.841 1.00 97.25 74 GLY A CA 1
ATOM 546 C C . GLY A 1 74 ? -2.071 -8.765 8.477 1.00 97.25 74 GLY A C 1
ATOM 547 O O . GLY A 1 74 ? -2.323 -7.616 8.861 1.00 97.25 74 GLY A O 1
ATOM 548 N N . MET A 1 75 ? -1.002 -9.056 7.736 1.00 98.31 75 MET A N 1
ATOM 549 C CA . MET A 1 75 ? -0.064 -8.060 7.220 1.00 98.31 75 MET A CA 1
ATOM 550 C C . MET A 1 75 ? -0.709 -7.198 6.128 1.00 98.31 75 MET A C 1
ATOM 552 O O . MET A 1 75 ? -0.598 -5.973 6.167 1.00 98.31 75 MET A O 1
ATOM 556 N N . GLU A 1 76 ? -1.475 -7.801 5.221 1.00 98.06 76 GLU A N 1
ATOM 557 C CA . GLU A 1 76 ? -2.246 -7.093 4.197 1.00 98.06 76 GLU A CA 1
ATOM 558 C C . GLU A 1 76 ? -3.202 -6.078 4.830 1.00 98.06 76 GLU A C 1
ATOM 560 O O . GLU A 1 76 ? -3.195 -4.900 4.475 1.00 98.06 76 GLU A O 1
ATOM 565 N N . ARG A 1 77 ? -3.951 -6.482 5.861 1.00 97.06 77 ARG A N 1
ATOM 566 C CA . ARG A 1 77 ? -4.868 -5.586 6.586 1.00 97.06 77 ARG A CA 1
ATOM 567 C C . ARG A 1 77 ? -4.167 -4.442 7.323 1.00 97.06 77 ARG A C 1
ATOM 569 O O . ARG A 1 77 ? -4.786 -3.404 7.555 1.00 97.06 77 ARG A O 1
ATOM 576 N N . ARG A 1 78 ? -2.895 -4.616 7.695 1.00 96.94 78 ARG A N 1
ATOM 577 C CA . ARG A 1 78 ? -2.054 -3.578 8.320 1.00 96.94 78 ARG A CA 1
ATOM 578 C C . ARG A 1 78 ? -1.504 -2.594 7.293 1.00 96.94 78 ARG A C 1
ATOM 580 O O . ARG A 1 78 ? -1.508 -1.390 7.545 1.00 96.94 78 ARG A O 1
ATOM 587 N N . LEU A 1 79 ? -1.026 -3.102 6.158 1.00 96.56 79 LEU A N 1
ATOM 588 C CA . LEU A 1 79 ? -0.401 -2.307 5.098 1.00 96.56 79 LEU A CA 1
ATOM 589 C C . LEU A 1 79 ? -1.425 -1.612 4.197 1.00 96.56 79 LEU A C 1
ATOM 591 O O . LEU A 1 79 ? -1.148 -0.511 3.725 1.00 96.56 79 LEU A O 1
ATOM 595 N N . ARG A 1 80 ? -2.607 -2.217 4.037 1.00 95.94 80 ARG A N 1
ATOM 596 C CA . ARG A 1 80 ? -3.763 -1.721 3.277 1.00 95.94 80 ARG A CA 1
ATOM 597 C C . ARG A 1 80 ? -3.436 -1.417 1.803 1.00 95.94 80 ARG A C 1
ATOM 599 O O . ARG A 1 80 ? -3.710 -0.300 1.360 1.00 95.94 80 ARG A O 1
ATOM 606 N N . PRO A 1 81 ? -2.842 -2.370 1.055 1.00 96.62 81 PRO A N 1
ATOM 607 C CA . PRO A 1 81 ? -2.596 -2.184 -0.371 1.00 96.62 81 PRO A CA 1
ATOM 608 C C . PRO A 1 81 ? -3.902 -2.027 -1.157 1.00 96.62 81 PRO A C 1
ATOM 610 O O . PRO A 1 81 ? -4.963 -2.474 -0.720 1.00 96.62 81 PRO A O 1
ATOM 613 N N . ASN A 1 82 ? -3.818 -1.428 -2.346 1.00 96.25 82 ASN A N 1
ATOM 614 C CA . ASN A 1 82 ? -4.935 -1.389 -3.294 1.00 96.25 82 ASN A CA 1
ATOM 615 C C . ASN A 1 82 ? -4.840 -2.511 -4.333 1.00 96.25 82 ASN A C 1
ATOM 617 O O . ASN A 1 82 ? -5.858 -3.101 -4.683 1.00 96.25 82 ASN A O 1
ATOM 621 N N . LEU A 1 83 ? -3.628 -2.789 -4.825 1.00 97.62 83 LEU A N 1
ATOM 622 C CA . LEU A 1 83 ? -3.342 -3.821 -5.818 1.00 97.62 83 LEU A CA 1
ATOM 623 C C . LEU A 1 83 ? -2.314 -4.805 -5.257 1.00 97.62 83 LEU A C 1
ATOM 625 O O . LEU A 1 83 ? -1.227 -4.407 -4.832 1.00 97.62 83 LEU A O 1
ATOM 629 N N . VAL A 1 84 ? -2.660 -6.092 -5.288 1.00 98.50 84 VAL A N 1
ATOM 630 C CA . VAL A 1 84 ? -1.791 -7.190 -4.853 1.00 98.50 84 VAL A CA 1
ATOM 631 C C . VAL A 1 84 ? -1.439 -8.049 -6.065 1.00 98.50 84 VAL A C 1
ATOM 633 O O . VAL A 1 84 ? -2.326 -8.595 -6.719 1.00 98.50 84 VAL A O 1
ATOM 636 N N . VAL A 1 85 ? -0.146 -8.160 -6.373 1.00 98.44 85 VAL A N 1
ATOM 637 C CA . VAL A 1 85 ? 0.365 -8.898 -7.538 1.00 98.44 85 VAL A CA 1
ATOM 638 C C . VAL A 1 85 ? 0.822 -10.292 -7.116 1.00 98.44 85 VAL A C 1
ATOM 640 O O . VAL A 1 85 ? 1.727 -10.444 -6.298 1.00 98.44 85 VAL A O 1
ATOM 643 N N . SER A 1 86 ? 0.200 -11.328 -7.671 1.00 97.94 86 SER A N 1
ATOM 644 C CA . SER A 1 86 ? 0.579 -12.729 -7.451 1.00 97.94 86 SER A CA 1
ATOM 645 C C . SER A 1 86 ? 1.549 -13.243 -8.519 1.00 97.94 86 SER A C 1
ATOM 647 O O . SER A 1 86 ? 1.615 -12.692 -9.613 1.00 97.94 86 SER A O 1
ATOM 649 N N . GLY A 1 87 ? 2.246 -14.350 -8.240 1.00 97.44 87 GLY A N 1
ATOM 650 C CA . GLY A 1 87 ? 3.098 -15.030 -9.230 1.00 97.44 87 GLY A CA 1
ATOM 651 C C . GLY A 1 87 ? 4.455 -14.364 -9.478 1.00 97.44 87 GLY A C 1
ATOM 652 O O . GLY A 1 87 ? 5.124 -14.693 -10.454 1.00 97.44 87 GLY A O 1
ATOM 653 N N . VAL A 1 88 ? 4.863 -13.448 -8.599 1.00 98.31 88 VAL A N 1
ATOM 654 C CA . VAL A 1 88 ? 6.151 -12.744 -8.640 1.00 98.31 88 VAL A CA 1
ATOM 655 C C . VAL A 1 88 ? 6.932 -12.965 -7.340 1.00 98.31 88 VAL A C 1
ATOM 657 O O . VAL A 1 88 ? 6.364 -13.375 -6.329 1.00 98.31 88 VAL A O 1
ATOM 660 N N . GLU A 1 89 ? 8.239 -12.716 -7.377 1.00 98.31 89 GLU A N 1
ATOM 661 C CA . GLU A 1 89 ? 9.140 -12.861 -6.226 1.00 98.31 89 GLU A CA 1
ATOM 662 C C . GLU A 1 89 ? 8.863 -11.824 -5.115 1.00 98.31 89 GLU A C 1
ATOM 664 O O . GLU A 1 89 ? 8.316 -10.752 -5.399 1.00 98.31 89 GLU A O 1
ATOM 669 N N . PRO A 1 90 ? 9.229 -12.105 -3.846 1.00 98.56 90 PRO A N 1
ATOM 670 C CA . PRO A 1 90 ? 9.185 -11.097 -2.794 1.00 98.56 90 PRO A CA 1
ATOM 671 C C . PRO A 1 90 ? 9.936 -9.832 -3.210 1.00 98.56 90 PRO A C 1
ATOM 673 O O . PRO A 1 90 ? 11.022 -9.894 -3.786 1.00 98.56 90 PRO A O 1
ATOM 676 N N . PHE A 1 91 ? 9.352 -8.685 -2.886 1.00 98.62 91 PHE A N 1
ATOM 677 C CA . PHE A 1 91 ? 9.847 -7.350 -3.213 1.00 98.62 91 PHE A CA 1
ATOM 678 C C . PHE A 1 91 ? 9.920 -7.049 -4.719 1.00 98.62 91 PHE A C 1
ATOM 680 O O . PHE A 1 91 ? 10.619 -6.123 -5.138 1.00 98.62 91 PHE A O 1
ATOM 687 N N . TRP A 1 92 ? 9.180 -7.788 -5.554 1.00 98.69 92 TRP A N 1
ATOM 688 C CA . TRP A 1 92 ? 9.060 -7.501 -6.987 1.00 98.69 92 TRP A CA 1
ATOM 689 C C . TRP A 1 92 ? 8.601 -6.065 -7.259 1.00 98.69 92 TRP A C 1
ATOM 691 O O . TRP A 1 92 ? 9.086 -5.433 -8.198 1.00 98.69 92 TRP A O 1
ATOM 701 N N . GLU A 1 93 ? 7.712 -5.521 -6.424 1.00 98.56 93 GLU A N 1
ATOM 702 C CA . GLU A 1 93 ? 7.217 -4.158 -6.595 1.00 98.56 93 GLU A CA 1
ATOM 703 C C . GLU A 1 93 ? 8.330 -3.105 -6.496 1.00 98.56 93 GLU A C 1
ATOM 705 O O . GLU A 1 93 ? 8.175 -2.023 -7.049 1.00 98.56 93 GLU A O 1
ATOM 710 N N . ASP A 1 94 ? 9.486 -3.416 -5.897 1.00 98.44 94 ASP A N 1
ATOM 711 C CA . ASP A 1 94 ? 10.627 -2.494 -5.861 1.00 98.44 94 ASP A CA 1
ATOM 712 C C . ASP A 1 94 ? 11.208 -2.176 -7.247 1.00 98.44 94 ASP A C 1
ATOM 714 O O . ASP A 1 94 ? 11.976 -1.230 -7.391 1.00 98.44 94 ASP A O 1
ATOM 718 N N . ARG A 1 95 ? 10.822 -2.934 -8.281 1.00 98.38 95 ARG A N 1
ATOM 719 C CA . ARG A 1 95 ? 11.140 -2.650 -9.689 1.00 98.38 95 ARG A CA 1
ATOM 720 C C . ARG A 1 95 ? 10.278 -1.536 -10.287 1.00 98.38 95 ARG A C 1
ATOM 722 O O . ARG A 1 95 ? 10.540 -1.108 -11.406 1.00 98.38 95 ARG A O 1
ATOM 729 N N . LEU A 1 96 ? 9.225 -1.109 -9.588 1.00 98.12 96 LEU A N 1
ATOM 730 C CA . LEU A 1 96 ? 8.265 -0.110 -10.060 1.00 98.12 96 LEU A CA 1
ATOM 731 C C . LEU A 1 96 ? 8.625 1.314 -9.619 1.00 98.12 96 LEU A C 1
ATOM 733 O O . LEU A 1 96 ? 7.787 2.202 -9.686 1.00 98.12 96 LEU A O 1
ATOM 737 N N . TYR A 1 97 ? 9.847 1.570 -9.170 1.00 96.50 97 TYR A N 1
ATOM 738 C CA . TYR A 1 97 ? 10.352 2.928 -8.980 1.00 96.50 97 TYR A CA 1
ATOM 739 C C . TYR A 1 97 ? 11.836 2.987 -9.336 1.00 96.50 97 TYR A C 1
ATOM 741 O O . TYR A 1 97 ? 12.546 1.987 -9.249 1.00 96.50 97 TYR A O 1
ATOM 749 N N . ALA A 1 98 ? 12.294 4.172 -9.730 1.00 94.75 98 ALA A N 1
ATOM 750 C CA . ALA A 1 98 ? 13.678 4.435 -10.105 1.00 94.75 98 ALA A CA 1
ATOM 751 C C . ALA A 1 98 ? 14.277 5.482 -9.149 1.00 94.75 98 ALA A C 1
ATOM 753 O O . ALA A 1 98 ? 14.205 5.319 -7.929 1.00 94.75 98 ALA A O 1
ATOM 754 N N . ASP A 1 99 ? 14.898 6.542 -9.658 1.00 93.19 99 ASP A N 1
ATOM 755 C CA . ASP A 1 99 ? 15.439 7.643 -8.856 1.00 93.19 99 ASP A CA 1
ATOM 756 C C . ASP A 1 99 ? 14.375 8.708 -8.505 1.00 93.19 99 ASP A C 1
ATOM 758 O O . ASP A 1 99 ? 13.179 8.430 -8.491 1.00 93.19 99 ASP A O 1
ATOM 762 N N . ARG A 1 100 ? 14.812 9.916 -8.118 1.00 90.81 100 ARG A N 1
ATOM 763 C CA . ARG A 1 100 ? 13.930 11.032 -7.727 1.00 90.81 100 ARG A CA 1
ATOM 764 C C . ARG A 1 100 ? 13.368 11.817 -8.915 1.00 90.81 100 ARG A C 1
ATOM 766 O O . ARG A 1 100 ? 12.487 12.643 -8.705 1.00 90.81 100 ARG A O 1
ATOM 773 N N . GLU A 1 101 ? 13.903 11.607 -10.112 1.00 92.06 101 GLU A N 1
ATOM 774 C CA . GLU A 1 101 ? 13.581 12.361 -11.331 1.00 92.06 101 GLU A CA 1
ATOM 775 C C . GLU A 1 101 ? 12.821 11.501 -12.351 1.00 92.06 101 GLU A C 1
ATOM 777 O O . GLU A 1 101 ? 12.302 12.012 -13.348 1.00 92.06 101 GLU A O 1
ATOM 782 N N . THR A 1 102 ? 12.700 10.202 -12.070 1.00 94.31 102 THR A N 1
ATOM 783 C CA . THR A 1 102 ? 12.180 9.194 -12.988 1.00 94.31 102 THR A CA 1
ATOM 784 C C . THR A 1 102 ? 11.143 8.309 -12.298 1.00 94.31 102 THR A C 1
ATOM 786 O O . THR A 1 102 ? 11.354 7.812 -11.194 1.00 94.31 102 THR A O 1
ATOM 789 N N . ALA A 1 103 ? 10.020 8.073 -12.971 1.00 95.75 103 ALA A N 1
ATOM 790 C CA . ALA A 1 103 ? 9.006 7.100 -12.580 1.00 95.75 103 ALA A CA 1
ATOM 791 C C . ALA A 1 103 ? 9.109 5.842 -13.460 1.00 95.75 103 ALA A C 1
ATOM 793 O O . ALA A 1 103 ? 9.614 5.896 -14.581 1.00 95.75 103 ALA A O 1
ATOM 794 N N . VAL A 1 104 ? 8.600 4.699 -13.000 1.00 97.94 104 VAL A N 1
ATOM 795 C CA . VAL A 1 104 ? 8.572 3.469 -13.813 1.00 97.94 104 VAL A CA 1
ATOM 796 C C . VAL A 1 104 ? 7.161 3.225 -14.323 1.00 97.94 104 VAL A C 1
ATOM 798 O O . VAL A 1 104 ? 6.241 2.985 -13.546 1.00 97.94 104 VAL A O 1
ATOM 801 N N . ALA A 1 105 ? 6.980 3.251 -15.640 1.00 98.00 105 ALA A N 1
ATOM 802 C CA . ALA A 1 105 ? 5.713 2.892 -16.249 1.00 98.00 105 ALA A CA 1
ATOM 803 C C . ALA A 1 105 ? 5.481 1.382 -16.170 1.00 98.00 105 ALA A C 1
ATOM 805 O O . ALA A 1 105 ? 6.358 0.577 -16.497 1.00 98.00 105 ALA A O 1
ATOM 806 N N . PHE A 1 106 ? 4.270 0.997 -15.794 1.00 98.38 106 PHE A N 1
ATOM 807 C CA . PHE A 1 106 ? 3.805 -0.381 -15.851 1.00 98.38 106 PHE A CA 1
ATOM 808 C C . PHE A 1 106 ? 2.330 -0.426 -16.242 1.00 98.38 106 PHE A C 1
ATOM 810 O O . PHE A 1 106 ? 1.602 0.560 -16.127 1.00 98.38 106 PHE A O 1
ATOM 817 N N . ARG A 1 107 ? 1.896 -1.581 -16.731 1.00 97.94 107 ARG A N 1
ATOM 818 C CA . ARG A 1 107 ? 0.526 -1.839 -17.161 1.00 97.94 107 ARG A CA 1
ATOM 819 C C . ARG A 1 107 ? -0.079 -2.959 -16.339 1.00 97.94 107 ARG A C 1
ATOM 821 O O . ARG A 1 107 ? 0.615 -3.927 -16.039 1.00 97.94 107 ARG A O 1
ATOM 828 N N . VAL A 1 108 ? -1.364 -2.830 -16.038 1.00 97.69 108 VAL A N 1
ATOM 829 C CA . VAL A 1 108 ? -2.224 -3.902 -15.535 1.00 97.69 108 VAL A CA 1
ATOM 830 C C . VAL A 1 108 ? -3.408 -3.994 -16.492 1.00 97.69 108 VAL A C 1
ATOM 832 O O . VAL A 1 108 ? -4.143 -3.018 -16.635 1.00 97.69 108 VAL A O 1
ATOM 835 N N . GLY A 1 109 ? -3.555 -5.103 -17.217 1.00 96.19 109 GLY A N 1
ATOM 836 C CA . GLY A 1 109 ? -4.558 -5.214 -18.283 1.00 96.19 109 GLY A CA 1
ATOM 837 C C . GLY A 1 109 ? -4.412 -4.089 -19.319 1.00 96.19 109 GLY A C 1
ATOM 838 O O . GLY A 1 109 ? -3.367 -3.968 -19.955 1.00 96.19 109 GLY A O 1
ATOM 839 N N . ASP A 1 110 ? -5.432 -3.233 -19.442 1.00 94.75 110 ASP A N 1
ATOM 840 C CA . ASP A 1 110 ? -5.450 -2.064 -20.342 1.00 94.75 110 ASP A CA 1
ATOM 841 C C . ASP A 1 110 ? -5.178 -0.720 -19.630 1.00 94.75 110 ASP A C 1
ATOM 843 O O . ASP A 1 110 ? -5.334 0.349 -20.231 1.00 94.75 110 ASP A O 1
ATOM 847 N N . CYS A 1 111 ? -4.809 -0.740 -18.348 1.00 96.69 111 CYS A N 1
ATOM 848 C CA . CYS A 1 111 ? -4.543 0.460 -17.553 1.00 96.69 111 CYS A CA 1
ATOM 849 C C . CYS A 1 111 ? -3.045 0.649 -17.341 1.00 96.69 111 CYS A C 1
ATOM 851 O O . CYS A 1 111 ? -2.362 -0.257 -16.863 1.00 96.69 111 CYS A O 1
ATOM 853 N N . GLU A 1 112 ? -2.542 1.841 -17.645 1.00 96.62 112 GLU A N 1
ATOM 854 C CA . GLU A 1 112 ? -1.149 2.205 -17.390 1.00 96.62 112 GLU A CA 1
ATOM 855 C C . GLU A 1 112 ? -1.039 3.075 -16.141 1.00 96.62 112 GLU A C 1
ATOM 857 O O . GLU A 1 112 ? -1.894 3.919 -15.871 1.00 96.62 112 GLU A O 1
ATOM 862 N N . PHE A 1 113 ? 0.032 2.861 -15.389 1.00 96.50 113 PHE A N 1
ATOM 863 C CA . PHE A 1 113 ? 0.371 3.576 -14.169 1.00 96.50 113 PHE A CA 1
ATOM 864 C C . PHE A 1 113 ? 1.845 3.960 -14.215 1.00 96.50 113 PHE A C 1
ATOM 866 O O . PHE A 1 113 ? 2.647 3.312 -14.894 1.00 96.50 113 PHE A O 1
ATOM 873 N N . LEU A 1 114 ? 2.215 4.979 -13.445 1.00 97.00 114 LEU A N 1
ATOM 874 C CA . LEU A 1 114 ? 3.616 5.302 -13.199 1.00 97.00 114 LEU A CA 1
ATOM 875 C C . LEU A 1 114 ? 3.911 5.029 -11.730 1.00 97.00 114 LEU A C 1
ATOM 877 O O . LEU A 1 114 ? 3.334 5.667 -10.855 1.00 97.00 114 LEU A O 1
ATOM 881 N N . GLY A 1 115 ? 4.779 4.073 -11.439 1.00 97.19 115 GLY A N 1
ATOM 882 C CA . GLY A 1 115 ? 5.258 3.864 -10.085 1.00 97.19 115 GLY A CA 1
ATOM 883 C C . GLY A 1 115 ? 6.269 4.947 -9.704 1.00 97.19 115 GLY A C 1
ATOM 884 O O . GLY A 1 115 ? 7.182 5.273 -10.464 1.00 97.19 115 GLY A O 1
ATOM 885 N N . SER A 1 116 ? 6.027 5.556 -8.547 1.00 95.00 116 SER A N 1
ATOM 886 C CA . SER A 1 116 ? 6.669 6.784 -8.084 1.00 95.00 116 SER A CA 1
ATOM 887 C C . SER A 1 116 ? 7.834 6.484 -7.149 1.00 95.00 116 SER A C 1
ATOM 889 O O . SER A 1 116 ? 8.999 6.702 -7.465 1.00 95.00 116 SER A O 1
ATOM 891 N N . ASN A 1 117 ? 7.508 5.970 -5.964 1.00 94.69 117 ASN A N 1
ATOM 892 C CA . ASN A 1 117 ? 8.442 5.830 -4.861 1.00 94.69 117 ASN A CA 1
ATOM 893 C C . ASN A 1 117 ? 7.970 4.741 -3.893 1.00 94.69 117 ASN A C 1
ATOM 895 O O . ASN A 1 117 ? 6.760 4.499 -3.773 1.00 94.69 117 ASN A O 1
ATOM 899 N N . PRO A 1 118 ? 8.886 4.138 -3.115 1.00 96.06 118 PRO A N 1
ATOM 900 C CA . PRO A 1 118 ? 8.500 3.239 -2.050 1.00 96.06 118 PRO A CA 1
ATOM 901 C C . PRO A 1 118 ? 7.778 4.036 -0.965 1.00 96.06 118 PRO A C 1
ATOM 903 O O . PRO A 1 118 ? 8.246 5.077 -0.472 1.00 96.06 118 PRO A O 1
ATOM 906 N N . CYS A 1 119 ? 6.604 3.550 -0.599 1.00 94.44 119 CYS A N 1
ATOM 907 C CA . CYS A 1 119 ? 5.683 4.294 0.228 1.00 94.44 119 CYS A CA 1
ATOM 908 C C . CYS A 1 119 ? 6.116 4.262 1.700 1.00 94.44 119 CYS A C 1
ATOM 910 O O . CYS A 1 119 ? 6.410 3.211 2.285 1.00 94.44 119 CYS A O 1
ATOM 912 N N . ARG A 1 120 ? 6.196 5.458 2.294 1.00 93.81 120 ARG A N 1
ATOM 913 C CA . ARG A 1 120 ? 6.593 5.668 3.688 1.00 93.81 120 ARG A CA 1
ATOM 914 C C . ARG A 1 120 ? 5.510 5.115 4.603 1.00 93.81 120 ARG A C 1
ATOM 916 O O . ARG A 1 120 ? 4.350 5.502 4.512 1.00 93.81 120 ARG A O 1
ATOM 923 N N . ARG A 1 121 ? 5.896 4.239 5.527 1.00 94.00 121 ARG A N 1
ATOM 924 C CA . ARG A 1 121 ? 4.949 3.653 6.473 1.00 94.00 121 ARG A CA 1
ATOM 925 C C . ARG A 1 121 ? 4.722 4.597 7.655 1.00 94.00 121 ARG A C 1
ATOM 927 O O . ARG A 1 121 ? 5.668 5.136 8.230 1.00 94.00 121 ARG A O 1
ATOM 934 N N . CYS A 1 122 ? 3.458 4.808 8.012 1.00 91.00 122 CYS A N 1
ATOM 935 C CA . CYS A 1 122 ? 3.056 5.529 9.219 1.00 91.00 122 CYS A CA 1
ATOM 936 C C . CYS A 1 122 ? 2.980 4.567 10.423 1.00 91.00 122 CYS A C 1
ATOM 938 O O . CYS A 1 122 ? 3.435 3.430 10.348 1.00 91.00 122 CYS A O 1
ATOM 940 N N . ALA A 1 123 ? 2.408 4.998 11.550 1.00 92.56 123 ALA A N 1
ATOM 941 C CA . ALA A 1 123 ? 2.250 4.137 12.727 1.00 92.56 123 ALA A CA 1
ATOM 942 C C . ALA A 1 123 ? 1.123 3.093 12.592 1.00 92.56 123 ALA A C 1
ATOM 944 O O . ALA A 1 123 ? 1.048 2.180 13.403 1.00 92.56 123 ALA A O 1
ATOM 945 N N . VAL A 1 124 ? 0.237 3.207 11.597 1.00 92.44 124 VAL A N 1
ATOM 946 C CA . VAL A 1 124 ? -0.928 2.312 11.452 1.00 92.44 124 VAL A CA 1
ATOM 947 C C . VAL A 1 124 ? -0.540 0.828 11.357 1.00 92.44 124 VAL A C 1
ATOM 949 O O . VAL A 1 124 ? -1.135 0.040 12.091 1.00 92.44 124 VAL A O 1
ATOM 952 N N . PRO A 1 125 ? 0.477 0.416 10.568 1.00 95.31 125 PRO A N 1
ATOM 953 C CA . PRO A 1 125 ? 0.845 -0.995 10.464 1.00 95.31 125 PRO A CA 1
ATOM 954 C C . PRO A 1 125 ? 1.359 -1.611 11.770 1.00 95.31 125 PRO A C 1
ATOM 956 O O . PRO A 1 125 ? 1.381 -2.831 11.894 1.00 95.31 125 PRO A O 1
ATOM 959 N N . THR A 1 126 ? 1.757 -0.795 12.756 1.00 96.44 126 THR A N 1
ATOM 960 C CA . THR A 1 126 ? 2.282 -1.295 14.034 1.00 96.44 126 THR A CA 1
ATOM 961 C C . THR A 1 126 ? 1.185 -1.765 14.989 1.00 96.44 126 THR A C 1
ATOM 963 O O . THR A 1 126 ? 1.495 -2.171 16.107 1.00 96.44 126 THR A O 1
ATOM 966 N N . ARG A 1 127 ? -0.092 -1.694 14.593 1.00 95.94 127 ARG A N 1
ATOM 967 C CA . ARG A 1 127 ? -1.245 -2.032 15.433 1.00 95.94 127 ARG A CA 1
ATOM 968 C C . ARG A 1 127 ? -2.049 -3.190 14.860 1.00 95.94 127 ARG A C 1
ATOM 970 O O . ARG A 1 127 ? -2.108 -3.384 13.649 1.00 95.94 127 ARG A O 1
ATOM 977 N N . ASN A 1 128 ? -2.694 -3.948 15.738 1.00 94.88 128 ASN A N 1
ATOM 978 C CA . ASN A 1 128 ? -3.662 -4.961 15.349 1.00 94.88 128 ASN A CA 1
ATOM 979 C C . ASN A 1 128 ? -4.890 -4.288 14.686 1.00 94.88 128 ASN A C 1
ATOM 981 O O . ASN A 1 128 ? -5.489 -3.416 15.313 1.00 94.88 128 ASN A O 1
ATOM 985 N N . PRO A 1 129 ? -5.282 -4.669 13.453 1.00 92.19 129 PRO A N 1
ATOM 986 C CA . PRO A 1 129 ? -6.431 -4.095 12.750 1.00 92.19 129 PRO A CA 1
ATOM 987 C C . PRO A 1 129 ? -7.783 -4.299 13.440 1.00 92.19 129 PRO A C 1
ATOM 989 O O . PRO A 1 129 ? -8.708 -3.551 13.148 1.00 92.19 129 PRO A O 1
ATOM 992 N N . GLU A 1 130 ? -7.909 -5.305 14.309 1.00 87.94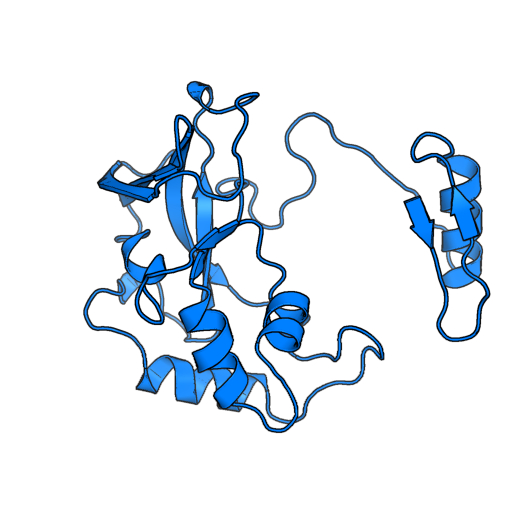 130 GLU A N 1
ATOM 993 C CA . GLU A 1 130 ? -9.136 -5.588 15.066 1.00 87.94 130 GLU A CA 1
ATOM 994 C C . GLU A 1 130 ? -9.167 -4.829 16.395 1.00 87.94 130 GLU A C 1
ATOM 996 O O . GLU A 1 130 ? -10.147 -4.162 16.713 1.00 87.94 130 GLU A O 1
ATOM 1001 N N . THR A 1 131 ? -8.089 -4.919 17.181 1.00 89.19 131 THR A N 1
ATOM 1002 C CA . THR A 1 131 ? -8.078 -4.422 18.571 1.00 89.19 131 THR A CA 1
ATOM 1003 C C . THR A 1 131 ? -7.446 -3.040 18.725 1.00 89.19 131 THR A C 1
ATOM 1005 O O . THR A 1 131 ? -7.629 -2.378 19.742 1.00 89.19 131 THR A O 1
ATOM 1008 N N . GLY A 1 132 ? -6.663 -2.587 17.743 1.00 91.19 132 GLY A N 1
ATOM 1009 C CA . GLY A 1 132 ? -5.869 -1.359 17.827 1.00 91.19 132 GLY A CA 1
ATOM 1010 C C . GLY A 1 132 ? -4.632 -1.456 18.731 1.00 91.19 132 GLY A C 1
ATOM 1011 O O . GLY A 1 132 ? -3.880 -0.479 18.843 1.00 91.19 132 GLY A O 1
ATOM 1012 N N . GLU A 1 133 ? -4.383 -2.609 19.357 1.00 93.81 133 GLU A N 1
ATOM 1013 C CA . GLU A 1 133 ? -3.231 -2.842 20.232 1.00 93.81 133 GLU A CA 1
ATOM 1014 C C . GLU A 1 133 ? -1.919 -2.788 19.449 1.00 93.81 133 GLU A C 1
ATOM 1016 O O . GLU A 1 133 ? -1.819 -3.295 18.331 1.00 93.81 133 GLU A O 1
ATOM 1021 N N . ALA A 1 134 ? -0.896 -2.162 20.030 1.00 95.38 134 ALA A N 1
ATOM 1022 C CA . ALA A 1 134 ? 0.414 -2.063 19.399 1.00 95.38 134 ALA A CA 1
ATOM 1023 C C . ALA A 1 134 ? 1.154 -3.408 19.444 1.00 95.38 134 ALA A C 1
ATOM 1025 O O . ALA A 1 134 ? 1.151 -4.088 20.465 1.00 95.38 134 ALA A O 1
ATOM 1026 N N . THR A 1 135 ? 1.846 -3.749 18.358 1.00 95.56 135 THR A N 1
ATOM 1027 C CA . THR A 1 135 ? 2.812 -4.851 18.297 1.00 95.56 135 THR A CA 1
ATOM 1028 C C . THR A 1 135 ? 4.174 -4.328 18.772 1.00 95.56 135 THR A C 1
ATOM 1030 O O . THR A 1 135 ? 4.757 -3.464 18.104 1.00 95.56 135 THR A O 1
ATOM 1033 N N . PRO A 1 136 ? 4.689 -4.779 19.932 1.00 95.50 136 PRO A N 1
ATOM 1034 C CA . PRO A 1 136 ? 5.951 -4.279 20.471 1.00 95.50 136 PRO A CA 1
ATOM 1035 C C . PRO A 1 136 ? 7.123 -4.519 19.513 1.00 95.50 136 PRO A C 1
ATOM 1037 O O . PRO A 1 136 ? 7.236 -5.588 18.922 1.00 95.50 136 PRO A O 1
ATOM 1040 N N . GLY A 1 137 ? 7.998 -3.523 19.353 1.00 96.56 137 GLY A N 1
ATOM 1041 C CA . GLY A 1 137 ? 9.198 -3.641 18.514 1.00 96.56 137 GLY A CA 1
ATOM 1042 C C . GLY A 1 137 ? 8.937 -3.732 17.005 1.00 96.56 137 GLY A C 1
ATOM 1043 O O . GLY A 1 137 ? 9.868 -4.008 16.248 1.00 96.56 137 GLY A O 1
ATOM 1044 N N . PHE A 1 138 ? 7.690 -3.527 16.549 1.00 97.75 138 PHE A N 1
ATOM 1045 C CA . PHE A 1 138 ? 7.322 -3.729 15.146 1.00 97.75 138 PHE A CA 1
ATOM 1046 C C . PHE A 1 138 ? 8.194 -2.905 14.201 1.00 97.75 138 PHE A C 1
ATOM 1048 O O . PHE A 1 138 ? 8.725 -3.423 13.224 1.00 97.75 138 PHE A O 1
ATOM 1055 N N . ARG A 1 139 ? 8.343 -1.606 14.487 1.00 97.56 139 ARG A N 1
ATOM 1056 C CA . ARG A 1 139 ? 9.063 -0.684 13.605 1.00 97.56 139 ARG A CA 1
ATOM 1057 C C . ARG A 1 139 ? 10.548 -1.021 13.552 1.00 97.56 139 ARG A C 1
ATOM 1059 O O . ARG A 1 139 ? 11.127 -0.993 12.472 1.00 97.56 139 ARG A O 1
ATOM 1066 N N . GLU A 1 140 ? 11.151 -1.314 14.696 1.00 97.94 140 GLU A N 1
ATOM 1067 C CA . GLU A 1 140 ? 12.563 -1.660 14.821 1.00 97.94 140 GLU A CA 1
ATOM 1068 C C . GLU A 1 140 ? 12.865 -2.927 14.022 1.00 97.94 140 GLU A C 1
ATOM 1070 O O . GLU A 1 140 ? 13.723 -2.902 13.139 1.00 97.94 140 GLU A O 1
ATOM 1075 N N . ARG A 1 141 ? 12.083 -3.990 14.254 1.00 98.44 141 ARG A N 1
ATOM 1076 C CA . ARG A 1 141 ? 12.206 -5.256 13.527 1.00 98.44 141 ARG A CA 1
ATOM 1077 C C . ARG A 1 141 ? 11.954 -5.077 12.033 1.00 98.44 141 ARG A C 1
ATOM 1079 O O . ARG A 1 141 ? 12.706 -5.611 11.227 1.00 98.44 141 ARG A O 1
ATOM 1086 N N . PHE A 1 142 ? 10.942 -4.298 11.651 1.00 98.56 142 PHE A N 1
ATOM 1087 C CA . PHE A 1 142 ? 10.669 -4.002 10.246 1.00 98.56 142 PHE A CA 1
ATOM 1088 C C . PHE A 1 142 ? 11.867 -3.331 9.575 1.00 98.56 142 PHE A C 1
ATOM 1090 O O . PHE A 1 142 ? 12.283 -3.743 8.502 1.00 98.56 142 PHE A O 1
ATOM 1097 N N . VAL A 1 143 ? 12.414 -2.280 10.190 1.00 98.31 143 VAL A N 1
ATOM 1098 C CA . VAL A 1 143 ? 13.536 -1.510 9.634 1.00 98.31 143 VAL A CA 1
ATOM 1099 C C . VAL A 1 143 ? 14.787 -2.374 9.499 1.00 98.31 143 VAL A C 1
ATOM 1101 O O . VAL A 1 143 ? 15.469 -2.278 8.481 1.00 98.31 143 VAL A O 1
ATOM 1104 N N . GLU A 1 144 ? 15.079 -3.196 10.506 1.00 98.44 144 GLU A N 1
ATOM 1105 C CA . GLU A 1 144 ? 16.182 -4.159 10.494 1.00 98.44 144 GLU A CA 1
ATOM 1106 C C . GLU A 1 144 ? 16.025 -5.146 9.333 1.00 98.44 144 GLU A C 1
ATOM 1108 O O . GLU A 1 144 ? 16.855 -5.166 8.426 1.00 98.44 144 GLU A O 1
ATOM 1113 N N . ARG A 1 145 ? 14.906 -5.877 9.294 1.00 98.50 145 ARG A N 1
ATOM 1114 C CA . ARG A 1 145 ? 14.643 -6.879 8.256 1.00 98.50 145 ARG A CA 1
ATOM 1115 C C . ARG A 1 145 ? 14.595 -6.283 6.864 1.00 98.50 145 ARG A C 1
ATOM 1117 O O . ARG A 1 145 ? 15.197 -6.819 5.946 1.00 98.50 145 ARG A O 1
ATOM 1124 N N . ARG A 1 146 ? 13.940 -5.133 6.708 1.00 98.00 146 ARG A N 1
ATOM 1125 C CA . ARG A 1 146 ? 13.831 -4.475 5.409 1.00 98.00 146 ARG A CA 1
ATOM 1126 C C . ARG A 1 146 ? 15.187 -4.033 4.866 1.00 98.00 146 ARG A C 1
ATOM 1128 O O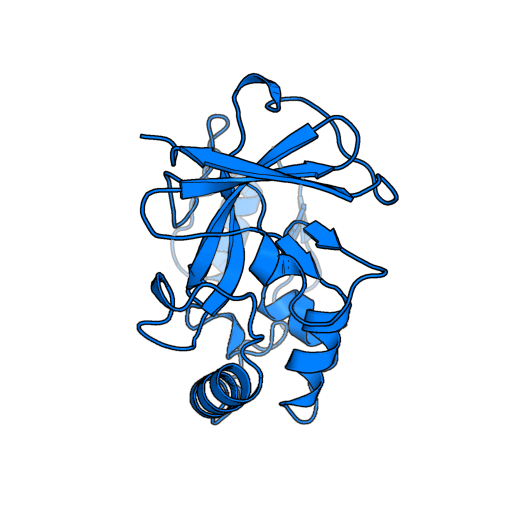 . ARG A 1 146 ? 15.358 -4.024 3.654 1.00 98.00 146 ARG A O 1
ATOM 1135 N N . ARG A 1 147 ? 16.140 -3.674 5.733 1.00 97.44 147 ARG A N 1
ATOM 1136 C CA . ARG A 1 147 ? 17.529 -3.402 5.337 1.00 97.44 147 ARG A CA 1
ATOM 1137 C C . ARG A 1 147 ? 18.264 -4.678 4.933 1.00 97.44 147 ARG A C 1
ATOM 1139 O O . ARG A 1 147 ? 18.991 -4.654 3.951 1.00 97.44 147 ARG A O 1
ATOM 1146 N N . GLU A 1 148 ? 18.080 -5.768 5.674 1.00 97.56 148 GLU A N 1
ATOM 1147 C CA . GLU A 1 148 ? 18.696 -7.069 5.367 1.00 97.56 148 GLU A CA 1
ATOM 1148 C C . GLU A 1 148 ? 18.198 -7.662 4.043 1.00 97.56 148 GLU A C 1
ATOM 1150 O O . GLU A 1 148 ? 18.951 -8.345 3.355 1.00 97.56 148 GLU A O 1
ATOM 1155 N N . THR A 1 149 ? 16.936 -7.409 3.693 1.00 97.00 149 THR A N 1
ATOM 1156 C CA . THR A 1 149 ? 16.266 -8.002 2.529 1.00 97.00 149 THR A CA 1
ATOM 1157 C C . THR A 1 149 ? 15.981 -6.990 1.419 1.00 97.00 149 THR A C 1
ATOM 1159 O O . THR A 1 149 ? 15.072 -7.210 0.617 1.00 97.00 149 THR A O 1
ATOM 1162 N N . LEU A 1 150 ? 16.681 -5.851 1.391 1.00 97.25 150 LEU A N 1
ATOM 1163 C CA . LEU A 1 150 ? 16.548 -4.890 0.299 1.00 97.25 150 LEU A CA 1
ATOM 1164 C C . LEU A 1 150 ? 17.152 -5.515 -0.971 1.00 97.25 150 LEU A C 1
ATOM 1166 O O . LEU A 1 150 ? 18.342 -5.835 -0.964 1.00 97.25 150 LEU A O 1
ATOM 1170 N N . PRO A 1 151 ? 16.366 -5.754 -2.035 1.00 97.00 151 PRO A N 1
ATOM 1171 C CA . PRO A 1 151 ? 16.886 -6.427 -3.214 1.00 97.00 151 PRO A CA 1
ATOM 1172 C C . PRO A 1 151 ? 17.781 -5.494 -4.037 1.00 97.00 151 PRO A C 1
ATOM 1174 O O . PRO A 1 151 ? 17.595 -4.280 -4.032 1.00 97.00 151 PRO A O 1
ATOM 1177 N N . GLU A 1 152 ? 18.701 -6.065 -4.818 1.00 96.31 152 GLU A N 1
ATOM 1178 C CA . GLU A 1 152 ? 19.682 -5.310 -5.624 1.00 96.31 152 GLU A CA 1
ATOM 1179 C C . GLU A 1 152 ? 19.047 -4.377 -6.670 1.00 96.31 152 GLU A C 1
ATOM 1181 O O . GLU A 1 152 ? 19.688 -3.446 -7.148 1.00 96.31 152 GLU A O 1
ATOM 1186 N N . TRP A 1 153 ? 17.791 -4.628 -7.050 1.00 96.62 153 TRP A N 1
ATOM 1187 C CA . TRP A 1 153 ? 17.050 -3.789 -7.993 1.00 96.62 153 TRP A CA 1
ATOM 1188 C C . TRP A 1 153 ? 16.311 -2.623 -7.337 1.00 96.62 153 TRP A C 1
ATOM 1190 O O . TRP A 1 153 ? 15.791 -1.771 -8.054 1.00 96.62 153 TRP A O 1
ATOM 1200 N N . ALA A 1 154 ? 16.211 -2.584 -6.006 1.00 96.69 154 ALA A N 1
ATOM 1201 C CA . ALA A 1 154 ? 15.580 -1.467 -5.325 1.00 96.69 154 ALA A CA 1
ATOM 1202 C C . ALA A 1 154 ? 16.485 -0.234 -5.410 1.00 96.69 154 ALA A C 1
ATOM 1204 O O . ALA A 1 154 ? 17.657 -0.267 -5.039 1.00 96.69 154 ALA A O 1
ATOM 1205 N N . SER A 1 155 ? 15.926 0.889 -5.854 1.00 94.69 155 SER A N 1
ATOM 1206 C CA . SER A 1 155 ? 16.658 2.153 -5.895 1.00 94.69 155 SER A CA 1
ATOM 1207 C C . SER A 1 155 ? 16.923 2.695 -4.485 1.00 94.69 155 SER A C 1
ATOM 1209 O O . SER A 1 155 ? 16.022 3.203 -3.807 1.00 94.69 155 SER A O 1
ATOM 1211 N N . GLU A 1 156 ? 18.187 2.644 -4.052 1.00 92.62 156 GLU A N 1
ATOM 1212 C CA . GLU A 1 156 ? 18.639 3.158 -2.750 1.00 92.62 156 GLU A CA 1
ATOM 1213 C C . GLU A 1 156 ? 18.371 4.663 -2.562 1.00 92.62 156 GLU A C 1
ATOM 1215 O O . GLU A 1 156 ? 18.274 5.136 -1.426 1.00 92.62 156 GLU A O 1
ATOM 1220 N N . ALA A 1 157 ? 18.158 5.419 -3.649 1.00 93.38 157 ALA A N 1
ATOM 1221 C CA . ALA A 1 157 ? 17.863 6.858 -3.629 1.00 93.38 157 ALA A CA 1
ATOM 1222 C C . ALA A 1 157 ? 16.631 7.231 -2.773 1.00 93.38 157 ALA A C 1
ATOM 1224 O O . ALA A 1 157 ? 16.446 8.390 -2.368 1.00 93.38 157 ALA A O 1
ATOM 1225 N N . TRP A 1 158 ? 15.768 6.256 -2.483 1.00 94.50 158 TRP A N 1
ATOM 1226 C CA . TRP A 1 158 ? 14.568 6.431 -1.672 1.00 94.50 158 TRP A CA 1
ATOM 1227 C C . TRP A 1 158 ? 14.704 5.979 -0.215 1.00 94.50 158 TRP A C 1
ATOM 1229 O O . TRP A 1 158 ? 13.830 6.304 0.592 1.00 94.50 158 TRP A O 1
ATOM 1239 N N . PHE A 1 159 ? 15.777 5.278 0.152 1.00 93.94 159 PHE A N 1
ATOM 1240 C CA . PHE A 1 159 ? 15.932 4.635 1.461 1.00 93.94 159 PHE A CA 1
ATOM 1241 C C . PHE A 1 159 ? 16.792 5.454 2.435 1.00 93.94 159 PHE A C 1
ATOM 1243 O O . PHE A 1 159 ? 17.706 4.946 3.081 1.00 93.94 159 PHE A O 1
ATOM 1250 N N . ASP A 1 160 ? 16.410 6.719 2.645 1.00 91.44 160 ASP A N 1
ATOM 1251 C CA . ASP A 1 160 ? 16.882 7.538 3.780 1.00 91.44 160 ASP A CA 1
ATOM 1252 C C . ASP A 1 160 ? 16.552 6.892 5.143 1.00 91.44 160 ASP A C 1
ATOM 1254 O O . ASP A 1 160 ? 17.236 7.094 6.146 1.00 91.44 160 ASP A O 1
ATOM 1258 N N . HIS A 1 161 ? 15.509 6.061 5.162 1.00 93.56 161 HIS A N 1
ATOM 1259 C CA . HIS A 1 161 ? 15.204 5.085 6.198 1.00 93.56 161 HIS A CA 1
ATOM 1260 C C . HIS A 1 161 ? 14.488 3.867 5.592 1.00 93.56 161 HIS A C 1
ATOM 1262 O O . HIS A 1 161 ? 13.843 3.961 4.550 1.00 93.56 161 HIS A O 1
ATOM 1268 N N . HIS A 1 162 ? 14.483 2.738 6.304 1.00 96.94 162 HIS A N 1
ATOM 1269 C CA . HIS A 1 162 ? 13.947 1.471 5.779 1.00 96.94 162 HIS A CA 1
ATOM 1270 C C . HIS A 1 162 ? 12.506 1.172 6.214 1.00 96.94 162 HIS A C 1
ATOM 1272 O O . HIS A 1 162 ? 11.977 0.103 5.942 1.00 96.94 162 HIS A O 1
ATOM 1278 N N . PHE A 1 163 ? 11.820 2.131 6.847 1.00 97.31 163 PHE A N 1
ATOM 1279 C CA . PHE A 1 163 ? 10.387 2.013 7.135 1.00 97.31 163 PHE A CA 1
ATOM 1280 C C . PHE A 1 163 ? 9.539 2.410 5.913 1.00 97.31 163 PHE A C 1
ATOM 1282 O O . PHE A 1 163 ? 8.771 3.377 5.931 1.00 97.31 163 PHE A O 1
ATOM 1289 N N . ARG A 1 164 ? 9.779 1.700 4.807 1.00 97.25 164 ARG A N 1
ATOM 1290 C CA . ARG A 1 164 ? 9.190 1.914 3.482 1.00 97.25 164 ARG A CA 1
ATOM 1291 C C . ARG A 1 164 ? 8.922 0.567 2.821 1.00 97.25 164 ARG A C 1
ATOM 1293 O O . ARG A 1 164 ? 9.763 -0.327 2.895 1.00 97.25 164 ARG A O 1
ATOM 1300 N N . LEU A 1 165 ? 7.757 0.438 2.201 1.00 97.69 165 LEU A N 1
ATOM 1301 C CA . LEU A 1 165 ? 7.308 -0.773 1.508 1.00 97.69 165 LEU A CA 1
ATOM 1302 C C . LEU A 1 165 ? 6.112 -0.433 0.627 1.00 97.69 165 LEU A C 1
ATOM 1304 O O . LEU A 1 165 ? 5.426 0.543 0.935 1.00 97.69 165 LEU A O 1
ATOM 1308 N N . MET A 1 166 ? 5.829 -1.244 -0.392 1.00 97.44 166 MET A N 1
ATOM 1309 C CA . MET A 1 166 ? 4.837 -0.970 -1.438 1.00 97.44 166 MET A CA 1
ATOM 1310 C C . MET A 1 166 ? 5.224 0.237 -2.286 1.00 97.44 166 MET A C 1
ATOM 1312 O O . MET A 1 166 ? 6.045 1.062 -1.883 1.00 97.44 166 MET A O 1
ATOM 1316 N N . VAL A 1 167 ? 4.578 0.381 -3.433 1.00 97.31 167 VAL A N 1
ATOM 1317 C CA . VAL A 1 167 ? 4.840 1.481 -4.363 1.00 97.31 167 VAL A CA 1
ATOM 1318 C C . VAL A 1 167 ? 3.650 2.419 -4.417 1.00 97.31 167 VAL A C 1
ATOM 1320 O O . VAL A 1 167 ? 2.523 1.969 -4.607 1.00 97.31 167 VAL A O 1
ATOM 1323 N N . ASN A 1 168 ? 3.907 3.715 -4.228 1.00 95.75 168 ASN A N 1
ATOM 1324 C CA . ASN A 1 168 ? 2.954 4.768 -4.574 1.00 95.75 168 ASN A CA 1
ATOM 1325 C C . ASN A 1 168 ? 2.945 4.951 -6.089 1.00 95.75 168 ASN A C 1
ATOM 1327 O O . ASN A 1 168 ? 4.001 4.865 -6.717 1.00 95.75 168 ASN A O 1
ATOM 1331 N N . THR A 1 169 ? 1.787 5.242 -6.673 1.00 95.25 169 THR A N 1
ATOM 1332 C CA . THR A 1 169 ? 1.660 5.380 -8.126 1.00 95.25 169 THR A CA 1
ATOM 1333 C C . THR A 1 169 ? 0.991 6.687 -8.517 1.00 95.25 169 THR A C 1
ATOM 1335 O O . THR A 1 169 ? 0.234 7.279 -7.751 1.00 95.25 169 THR A O 1
ATOM 1338 N N . PHE A 1 170 ? 1.261 7.123 -9.738 1.00 93.12 170 PHE A N 1
ATOM 1339 C CA . PHE A 1 170 ? 0.467 8.104 -10.454 1.00 93.12 170 PHE A CA 1
ATOM 1340 C C . PHE A 1 170 ? -0.509 7.390 -11.380 1.00 93.12 170 PHE A C 1
ATOM 1342 O O . PHE A 1 170 ? -0.186 6.345 -11.960 1.00 93.12 170 PHE A O 1
ATOM 1349 N N . VAL A 1 171 ? -1.673 8.005 -11.568 1.00 90.81 171 VAL A N 1
ATOM 1350 C CA . VAL A 1 171 ? -2.664 7.582 -12.558 1.00 90.81 171 VAL A CA 1
ATOM 1351 C C . VAL A 1 171 ? -2.661 8.608 -13.693 1.00 90.81 171 VAL A C 1
ATOM 1353 O O . VAL A 1 171 ? -3.113 9.730 -13.472 1.00 90.81 171 VAL A O 1
ATOM 1356 N N . PRO A 1 172 ? -2.153 8.260 -14.889 1.00 90.00 172 PRO A N 1
ATOM 1357 C CA . PRO A 1 172 ? -2.305 9.089 -16.082 1.00 90.00 172 PRO A CA 1
ATOM 1358 C C . PRO A 1 172 ? -3.782 9.392 -16.369 1.00 90.00 172 PRO A C 1
ATOM 1360 O O . PRO A 1 172 ? -4.643 8.537 -16.131 1.00 90.00 172 PRO A O 1
ATOM 1363 N N . GLU A 1 173 ? -4.085 10.576 -16.909 1.00 89.00 173 GLU A N 1
ATOM 1364 C CA . GLU A 1 173 ? -5.463 10.992 -17.223 1.00 89.00 173 GLU A CA 1
ATOM 1365 C C . GLU A 1 173 ? -6.173 9.980 -18.131 1.00 89.00 173 GLU A C 1
ATOM 1367 O O . GLU A 1 173 ? -7.355 9.692 -17.950 1.00 89.00 173 GLU A O 1
ATOM 1372 N N . GLU A 1 174 ? -5.440 9.363 -19.060 1.00 90.50 174 GLU A N 1
ATOM 1373 C CA . GLU A 1 174 ? -5.960 8.367 -19.994 1.00 90.50 174 GLU A CA 1
ATOM 1374 C C . GLU A 1 174 ? -6.410 7.070 -19.310 1.00 90.50 174 GLU A C 1
ATOM 1376 O O . GLU A 1 174 ? -7.200 6.314 -19.891 1.00 90.50 174 GLU A O 1
ATOM 1381 N N . THR A 1 175 ? -5.904 6.799 -18.103 1.00 91.62 175 THR A N 1
ATOM 1382 C CA . THR A 1 175 ? -6.268 5.642 -17.276 1.00 91.62 175 THR A CA 1
ATOM 1383 C C . THR A 1 175 ? -7.490 5.934 -16.399 1.00 91.62 175 THR A C 1
ATOM 1385 O O . THR A 1 175 ? -8.202 5.004 -16.010 1.00 91.62 175 THR A O 1
ATOM 1388 N N . VAL A 1 176 ? -7.796 7.202 -16.108 1.00 88.69 176 VAL A N 1
ATOM 1389 C CA . VAL A 1 176 ? -8.935 7.573 -15.255 1.00 88.69 176 VAL A CA 1
ATOM 1390 C C . VAL A 1 176 ? -10.254 7.089 -15.872 1.00 88.69 176 VAL A C 1
ATOM 1392 O O . VAL A 1 176 ? -10.544 7.299 -17.047 1.00 88.69 176 VAL A O 1
ATOM 1395 N N . GLY A 1 177 ? -11.069 6.404 -15.065 1.00 88.88 177 GLY A N 1
ATOM 1396 C CA . GLY A 1 177 ? -12.351 5.832 -15.492 1.00 88.88 177 GLY A CA 1
ATOM 1397 C C . GLY A 1 177 ? -12.255 4.471 -16.190 1.00 88.88 177 GLY A C 1
ATOM 1398 O O . GLY A 1 177 ? -13.292 3.850 -16.440 1.00 88.88 177 GLY A O 1
ATOM 1399 N N . ARG A 1 178 ? -11.045 3.962 -16.464 1.00 93.31 178 ARG A N 1
ATOM 1400 C CA . ARG A 1 178 ? -10.862 2.579 -16.925 1.00 93.31 178 ARG A CA 1
ATOM 1401 C C . ARG A 1 178 ? -11.108 1.578 -15.797 1.00 93.31 178 ARG A C 1
ATOM 1403 O O . ARG A 1 178 ? -11.092 1.915 -14.614 1.00 93.31 178 ARG A O 1
ATOM 1410 N N . GLN A 1 179 ? -11.351 0.327 -16.180 1.00 94.00 179 GLN A N 1
ATOM 1411 C CA . GLN A 1 179 ? -11.614 -0.768 -15.251 1.00 94.00 179 GLN A CA 1
ATOM 1412 C C . GLN A 1 179 ? -10.485 -1.790 -15.287 1.00 94.00 179 GLN A C 1
ATOM 1414 O O . GLN A 1 179 ? -10.040 -2.186 -16.359 1.00 94.00 179 GLN A O 1
ATOM 1419 N N . LEU A 1 180 ? -10.106 -2.250 -14.099 1.00 94.25 180 LEU A N 1
ATOM 1420 C CA . LEU A 1 180 ? -9.226 -3.390 -13.880 1.00 94.25 180 LEU A CA 1
ATOM 1421 C C . LEU A 1 180 ? -10.018 -4.571 -13.334 1.00 94.25 180 LEU A C 1
ATOM 1423 O O . LEU A 1 180 ? -11.066 -4.389 -12.703 1.00 94.25 180 LEU A O 1
ATOM 1427 N N . ARG A 1 181 ? -9.498 -5.779 -13.534 1.00 95.94 181 ARG A N 1
ATOM 1428 C CA . ARG A 1 181 ? -10.046 -7.015 -12.979 1.00 95.94 181 ARG A CA 1
ATOM 1429 C C . ARG A 1 181 ? -8.949 -7.849 -12.332 1.00 95.94 181 ARG A C 1
ATOM 1431 O O . ARG A 1 181 ? -7.790 -7.833 -12.732 1.00 95.94 181 ARG A O 1
ATOM 1438 N N . VAL A 1 182 ? -9.338 -8.619 -11.318 1.00 97.44 182 VAL A N 1
ATOM 1439 C CA . VAL A 1 182 ? -8.464 -9.663 -10.776 1.00 97.44 182 VAL A CA 1
ATOM 1440 C C . VAL A 1 182 ? -8.165 -10.665 -11.890 1.00 97.44 182 VAL A C 1
ATOM 1442 O O . VAL A 1 182 ? -9.089 -11.139 -12.551 1.00 97.44 182 VAL A O 1
ATOM 1445 N N . GLY A 1 183 ? -6.885 -10.985 -12.067 1.00 97.31 183 GLY A N 1
ATOM 1446 C CA . GLY A 1 183 ? -6.398 -11.857 -13.136 1.00 97.31 183 GLY A CA 1
ATOM 1447 C C . GLY A 1 183 ? -5.863 -11.120 -14.364 1.00 97.31 183 GLY A C 1
ATOM 1448 O O . GLY A 1 183 ? -5.346 -11.786 -15.253 1.00 97.31 183 GLY A O 1
ATOM 1449 N N . ASP A 1 184 ? -5.951 -9.787 -14.416 1.00 97.94 184 ASP A N 1
ATOM 1450 C CA . ASP A 1 184 ? -5.294 -9.005 -15.465 1.00 97.94 184 ASP A CA 1
ATOM 1451 C C . ASP A 1 184 ? -3.762 -9.125 -15.366 1.00 97.94 184 ASP A C 1
ATOM 1453 O O . ASP A 1 184 ? -3.183 -9.042 -14.278 1.00 97.94 184 ASP A O 1
ATOM 1457 N N . ASP A 1 185 ? -3.106 -9.288 -16.519 1.00 97.12 185 ASP A N 1
ATOM 1458 C CA . ASP A 1 185 ? -1.649 -9.402 -16.606 1.00 97.12 185 ASP A CA 1
ATOM 1459 C C . ASP A 1 185 ? -0.948 -8.088 -16.246 1.00 97.12 185 ASP A C 1
ATOM 1461 O O . ASP A 1 185 ? -1.431 -6.993 -16.551 1.00 97.12 185 ASP A O 1
ATOM 1465 N N . VAL A 1 186 ? 0.241 -8.210 -15.652 1.00 97.94 186 VAL A N 1
ATOM 1466 C CA . VAL A 1 186 ? 1.078 -7.082 -15.234 1.00 97.94 186 VAL A CA 1
ATOM 1467 C C . VAL A 1 186 ? 2.365 -7.051 -16.057 1.00 97.94 186 VAL A C 1
ATOM 1469 O O . VAL A 1 186 ? 3.071 -8.053 -16.151 1.00 97.94 186 VAL A O 1
ATOM 1472 N N . ALA A 1 187 ? 2.704 -5.894 -16.629 1.00 98.12 187 ALA A N 1
ATOM 1473 C CA . ALA A 1 187 ? 3.916 -5.719 -17.433 1.00 98.12 187 ALA A CA 1
ATOM 1474 C C . ALA A 1 187 ? 4.638 -4.405 -17.115 1.00 98.12 187 ALA A C 1
ATOM 1476 O O . ALA A 1 187 ? 4.028 -3.338 -17.124 1.00 98.12 187 ALA A O 1
ATOM 1477 N N . ILE A 1 188 ? 5.954 -4.463 -16.899 1.00 98.38 188 ILE A N 1
ATOM 1478 C CA . ILE A 1 188 ? 6.800 -3.270 -16.742 1.00 98.38 188 ILE A CA 1
ATOM 1479 C C . ILE A 1 188 ? 7.145 -2.721 -18.133 1.00 98.38 188 ILE A C 1
ATOM 1481 O O . ILE A 1 188 ? 7.636 -3.451 -18.992 1.00 98.38 188 ILE A O 1
ATOM 1485 N N . LEU A 1 189 ? 6.887 -1.432 -18.354 1.00 98.12 189 LEU A N 1
ATOM 1486 C CA . LEU A 1 189 ? 7.071 -0.729 -19.633 1.00 98.12 189 LEU A CA 1
ATOM 1487 C C . LEU A 1 18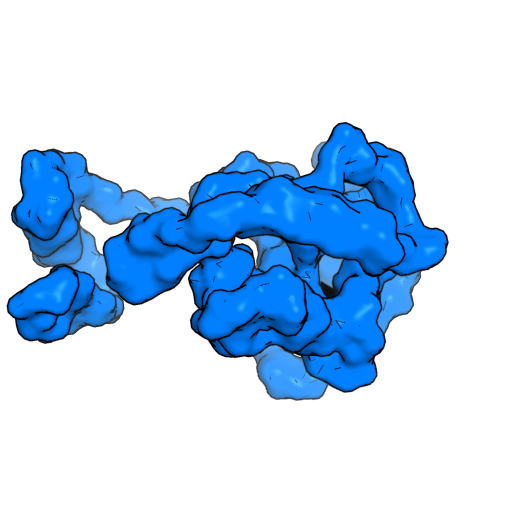9 ? 8.331 0.156 -19.663 1.00 98.12 189 LEU A C 1
ATOM 1489 O O . LEU A 1 189 ? 8.628 0.787 -20.684 1.00 98.12 189 LEU A O 1
ATOM 1493 N N . GLY A 1 190 ? 9.048 0.220 -18.541 1.00 97.31 190 GLY A N 1
ATOM 1494 C CA . GLY A 1 190 ? 10.299 0.952 -18.373 1.00 97.31 190 GLY A CA 1
ATOM 1495 C C . GLY A 1 190 ? 10.125 2.364 -17.820 1.00 97.31 190 GLY A C 1
A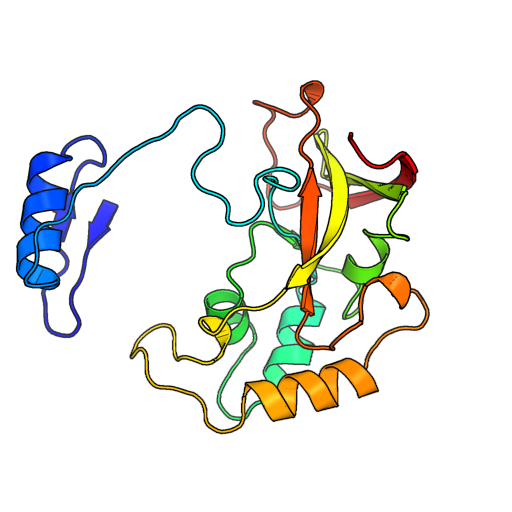TOM 1496 O O . GLY A 1 190 ? 9.026 2.817 -17.515 1.00 97.31 190 GLY A O 1
ATOM 1497 N N . GLU A 1 191 ? 11.243 3.060 -17.694 1.00 97.19 191 GLU A N 1
ATOM 1498 C CA . GLU A 1 191 ? 11.332 4.384 -17.083 1.00 97.19 191 GLU A CA 1
ATOM 1499 C C . GLU A 1 191 ? 10.669 5.492 -17.919 1.00 97.19 191 GLU A C 1
ATOM 1501 O O . GLU A 1 191 ? 10.634 5.447 -19.155 1.00 97.19 191 GLU A O 1
ATOM 1506 N N . ARG A 1 192 ? 10.120 6.496 -17.234 1.00 95.69 192 ARG A N 1
ATOM 1507 C CA . ARG A 1 192 ? 9.516 7.719 -17.775 1.00 95.69 192 ARG A CA 1
ATOM 1508 C C . ARG A 1 192 ? 9.920 8.907 -16.896 1.00 95.69 192 ARG A C 1
ATOM 1510 O O . ARG A 1 192 ? 10.131 8.708 -15.703 1.00 95.69 192 ARG A O 1
ATOM 1517 N N . PRO A 1 193 ? 9.979 10.137 -17.435 1.00 92.75 193 PRO A N 1
ATOM 1518 C CA . PRO A 1 193 ? 10.156 11.323 -16.602 1.00 92.75 193 PRO A CA 1
ATOM 1519 C C . PRO A 1 193 ? 9.112 11.368 -15.483 1.00 92.75 193 PRO A C 1
ATOM 1521 O O . PRO A 1 193 ? 7.945 11.037 -15.714 1.00 92.75 193 PRO A O 1
ATOM 1524 N N . TYR A 1 194 ? 9.530 11.758 -14.281 1.00 86.38 194 TYR A N 1
ATOM 1525 C CA . TYR A 1 194 ? 8.617 11.913 -13.153 1.00 86.38 194 TYR A CA 1
ATOM 1526 C C . TYR A 1 194 ? 7.561 12.991 -13.471 1.00 86.38 194 TYR A C 1
ATOM 1528 O O . TYR A 1 194 ? 7.923 14.044 -14.007 1.00 86.38 194 TYR A O 1
ATOM 1536 N N . PRO A 1 195 ? 6.266 12.759 -13.181 1.00 81.19 195 PRO A N 1
ATOM 1537 C CA . PRO A 1 195 ? 5.223 13.760 -13.403 1.00 81.19 195 PRO A CA 1
ATOM 1538 C C . PRO A 1 195 ? 5.489 15.025 -12.579 1.00 81.19 195 PRO A C 1
ATOM 1540 O O . PRO A 1 195 ? 5.678 14.945 -11.365 1.00 81.19 195 PRO A O 1
ATOM 1543 N N . GLY A 1 196 ? 5.549 16.175 -13.255 1.00 65.69 196 GLY A N 1
ATOM 1544 C CA . GLY A 1 196 ? 5.733 17.492 -12.635 1.00 65.69 196 GLY A CA 1
ATOM 1545 C C . GLY A 1 196 ? 4.449 18.096 -12.089 1.00 65.69 196 GLY A C 1
ATOM 1546 O O . GLY A 1 196 ? 3.362 17.705 -12.570 1.00 65.69 196 GLY A O 1
#

Secondary structure (DSSP, 8-state):
-EE--TTSPPEE--TT-HHHHHHHHHHHHTS-------SSS---S-SSS-S--EEEHHHHHHHHTTSTT--HHHHHHHH--SEEE-SS-TTGGGGGB-SSSEEEEEEETTEEEEEEEEEEP-SGGGB-TTT--B-TTHHHHHHHHHHHT--TTS-GGG-SSS-EEEEEEE--GGGTT----TT--EEEEEEEEPP-

Radius of gyration: 18.56 Å; chains: 1; bounding box: 47×32×42 Å

Foldseek 3Di:
DWDDDLPGDIDDDDPVPQVVVQVVVCVRVVHRDGDDDDPPQGDDPDPQLSDFWEAELQQLQVLQVLDPPGHSVQLCLQVVGPYYHYPDHHPPQLLQQEAQFKWWWKDFAHFIKTWHAFAADDQSSQAGNNPRHGNPCSQVSQQVVQVVPVDPSHHCNRPPTSNTHTTRIDGDPVRPPDDHDPPTDMGTPGMDTRDD